Protein AF-A0A7S3CNM8-F1 (afdb_monomer_lite)

pLDDT: mean 86.59, std 14.4, range [39.34, 98.0]

Organism: NCBI:txid1082188

Sequence (299 aa):
MERPVCRSIAVSQKILVHEENLTKAIESYDFHVLDKTLQECHGIDIAVKQQKKAEVLHLKLQHELKIKTFLNEKHHHDNYKDIRKDVQRINDMVQTAQNLEIDLDSNLISEVNQFSSRLISERNLRKQRDLYLESIKSCDKEKVDKLQGLIDTANENNVEREYIDNAEKLSSQMSGNIKARETLQMLLDYPEREYPEPEDPNDKKAKDKKAPPKKKKKKEPPFPTPEWAEELDSVVQKVKEMEQLAADKVNLNLDEQFISQVSEQLQRFKKEIAFRRMQEEEARLEAELKALKKKVKKK

Foldseek 3Di:
DDDDDDPDPVLVVVQVVLQVQCVVQLVVLDLVSLVVSLVVCPPRPHDPVSNVSSVLSNVQSVLLVVLVVLLVVPPDDPDLVVLVVSLVVSVVSVVVCVVVVRDHDPVSVVSNVLSSQLSVLLSVLVVLLVVCVVVLLVDDPVSLVVNVVSLVSNVVSVHDVVSSVSSVLSSVLSVLNVVLVVLLVVLVPQDADDDPDPDDPPPPVPPPDDDDPPDPDPPDPPRPGDPQRPDLVSLVVSLVSNVVSLVCCVSSVPDPVSNVSNVVSSVRSVSVSVRVVVVVVVVVVVVVVVVVVVVVVVD

Structure (mmCIF, N/CA/C/O backbone):
data_AF-A0A7S3CNM8-F1
#
_entry.id   AF-A0A7S3CNM8-F1
#
loop_
_atom_site.group_PDB
_atom_site.id
_atom_site.type_symbol
_atom_site.label_atom_id
_atom_site.label_alt_id
_atom_site.label_comp_id
_atom_site.label_asym_id
_atom_site.label_entity_id
_atom_site.label_seq_id
_atom_site.pdbx_PDB_ins_code
_atom_site.Cartn_x
_atom_site.Cartn_y
_atom_site.Cartn_z
_atom_site.occupancy
_atom_site.B_iso_or_equiv
_atom_site.auth_seq_id
_atom_site.auth_comp_id
_atom_site.auth_asym_id
_atom_site.auth_atom_id
_atom_site.pdbx_PDB_model_num
ATOM 1 N N . MET A 1 1 ? -40.913 -9.630 40.408 1.00 46.88 1 MET A N 1
ATOM 2 C CA . MET A 1 1 ? -41.176 -9.462 41.845 1.00 46.88 1 MET A CA 1
ATOM 3 C C . MET A 1 1 ? -41.486 -8.001 42.071 1.00 46.88 1 MET A C 1
ATOM 5 O O . MET A 1 1 ? -40.681 -7.167 41.671 1.00 46.88 1 MET A O 1
ATOM 9 N N . GLU A 1 2 ? -42.677 -7.706 42.579 1.00 52.19 2 GLU A N 1
ATOM 10 C CA . GLU A 1 2 ? -43.040 -6.365 43.042 1.00 52.19 2 GLU A CA 1
ATOM 11 C C . GLU A 1 2 ? -42.295 -6.057 44.343 1.00 52.19 2 GLU A C 1
ATOM 13 O O . GLU A 1 2 ? -41.959 -6.966 45.107 1.00 52.19 2 GLU A O 1
ATOM 18 N N . ARG A 1 3 ? -41.982 -4.781 44.562 1.00 63.41 3 ARG A N 1
ATOM 19 C CA . ARG A 1 3 ? -41.212 -4.344 45.725 1.00 63.41 3 ARG A CA 1
ATOM 20 C C . ARG A 1 3 ? -42.040 -4.348 47.005 1.00 63.41 3 ARG A C 1
ATOM 22 O O . ARG A 1 3 ? -43.198 -3.935 46.965 1.00 63.41 3 ARG A O 1
ATOM 29 N N . PRO A 1 4 ? -41.437 -4.698 48.154 1.00 64.94 4 PRO A N 1
ATOM 30 C CA . PRO A 1 4 ? -42.030 -4.414 49.452 1.00 64.94 4 PRO A CA 1
ATOM 31 C C . PRO A 1 4 ? -42.287 -2.908 49.593 1.00 64.94 4 PRO A C 1
ATOM 33 O O . PRO A 1 4 ? -41.413 -2.092 49.304 1.00 64.94 4 PRO A O 1
ATOM 36 N N . VAL A 1 5 ? -43.483 -2.527 50.043 1.00 67.62 5 VAL A N 1
ATOM 37 C CA . VAL A 1 5 ? -43.854 -1.116 50.224 1.00 67.62 5 VAL A CA 1
ATOM 38 C C . VAL A 1 5 ? -42.962 -0.485 51.301 1.00 67.62 5 VAL A C 1
ATOM 40 O O . VAL A 1 5 ? -42.983 -0.902 52.463 1.00 67.62 5 VAL A O 1
ATOM 43 N N . CYS A 1 6 ? -42.168 0.522 50.921 1.00 71.19 6 CYS A N 1
ATOM 44 C CA . CYS A 1 6 ? -41.301 1.243 51.849 1.00 71.19 6 CYS A CA 1
ATOM 45 C C . CYS A 1 6 ? -42.154 2.076 52.818 1.00 71.19 6 CYS A C 1
ATOM 47 O O . CYS A 1 6 ? -42.956 2.906 52.398 1.00 71.19 6 CYS A O 1
ATOM 49 N N . ARG A 1 7 ? -41.986 1.871 54.130 1.00 69.06 7 ARG A N 1
ATOM 50 C CA . ARG A 1 7 ? -42.791 2.563 55.158 1.00 69.06 7 ARG A CA 1
ATOM 51 C C . ARG A 1 7 ? -42.377 4.023 55.392 1.00 69.06 7 ARG A C 1
ATOM 53 O O . ARG A 1 7 ? -43.106 4.753 56.053 1.00 69.06 7 ARG A O 1
ATOM 60 N N . SER A 1 8 ? -41.221 4.449 54.877 1.00 85.69 8 SER A N 1
ATOM 61 C CA . SER A 1 8 ? -40.707 5.816 55.026 1.00 85.69 8 SER A CA 1
ATOM 62 C C . SER A 1 8 ? -40.842 6.597 53.721 1.00 85.69 8 SER A C 1
ATOM 64 O O . SER A 1 8 ? -40.243 6.234 52.709 1.00 85.69 8 SER A O 1
ATOM 66 N N . ILE A 1 9 ? -41.580 7.710 53.766 1.00 86.56 9 ILE A N 1
ATOM 67 C CA . ILE A 1 9 ? -41.776 8.615 52.622 1.00 86.56 9 ILE A CA 1
ATOM 68 C C . ILE A 1 9 ? -40.432 9.177 52.138 1.00 86.56 9 ILE A C 1
ATOM 70 O O . ILE A 1 9 ? -40.178 9.201 50.938 1.00 86.56 9 ILE A O 1
ATOM 74 N N . ALA A 1 10 ? -39.544 9.562 53.061 1.00 87.81 10 ALA A N 1
ATOM 75 C CA . ALA A 1 10 ? -38.233 10.117 52.722 1.00 87.81 10 ALA A CA 1
ATOM 76 C C . ALA A 1 10 ? -37.340 9.101 51.989 1.00 87.81 10 ALA A C 1
ATOM 78 O O . ALA A 1 10 ? -36.666 9.444 51.019 1.00 87.81 10 ALA A O 1
ATOM 79 N N . VAL A 1 11 ? -37.365 7.832 52.415 1.00 87.31 11 VAL A N 1
ATOM 80 C CA . VAL A 1 11 ? -36.616 6.754 51.746 1.00 87.31 11 VAL A CA 1
ATOM 81 C C . VAL A 1 11 ? -37.221 6.457 50.376 1.00 87.31 11 VAL A C 1
ATOM 83 O O . VAL A 1 11 ? -36.487 6.338 49.400 1.00 87.31 11 VAL A O 1
ATOM 86 N N . SER A 1 12 ? -38.553 6.416 50.281 1.00 87.38 12 SER A N 1
ATOM 87 C CA . SER A 1 12 ? -39.249 6.211 49.009 1.00 87.38 12 SER A CA 1
ATOM 88 C C . SER A 1 12 ? -38.952 7.319 47.994 1.00 87.38 12 SER A C 1
ATOM 90 O O . SER A 1 12 ? -38.711 7.020 46.830 1.00 87.38 12 SER A O 1
ATOM 92 N N . GLN A 1 13 ? -38.938 8.588 48.416 1.00 90.25 13 GLN A N 1
ATOM 93 C CA . GLN A 1 13 ? -38.588 9.715 47.545 1.00 90.25 13 GLN A CA 1
ATOM 94 C C . GLN A 1 13 ? -37.137 9.633 47.072 1.00 90.25 13 GLN A C 1
ATOM 96 O O . GLN A 1 13 ? -36.868 9.849 45.893 1.00 90.25 13 GLN A O 1
ATOM 101 N N . LYS A 1 14 ? -36.208 9.269 47.965 1.00 91.25 14 LYS A N 1
ATOM 102 C CA . LYS A 1 14 ? -34.802 9.078 47.599 1.00 91.25 14 LYS A CA 1
ATOM 103 C C . LYS A 1 14 ? -34.654 7.999 46.523 1.00 91.25 14 LYS A C 1
ATOM 105 O O . LYS A 1 14 ? -33.992 8.244 45.522 1.00 91.25 14 LYS A O 1
ATOM 110 N N . ILE A 1 15 ? -35.304 6.847 46.693 1.00 90.94 15 ILE A N 1
ATOM 111 C CA . ILE A 1 15 ? -35.283 5.763 45.697 1.00 90.94 15 ILE A CA 1
ATOM 112 C C . ILE A 1 15 ? -35.773 6.269 44.333 1.00 90.94 15 ILE A C 1
ATOM 114 O O . ILE A 1 15 ? -35.070 6.093 43.344 1.00 90.94 15 ILE A O 1
ATOM 118 N N . LEU A 1 16 ? -36.915 6.966 44.290 1.00 91.44 16 LEU A N 1
ATOM 119 C CA . LEU A 1 16 ? -37.485 7.484 43.040 1.00 91.44 16 LEU A CA 1
ATOM 120 C C . LEU A 1 16 ? -36.547 8.454 42.309 1.00 91.44 16 LEU A C 1
ATOM 122 O O . LEU A 1 16 ? -36.408 8.358 41.094 1.00 91.44 16 LEU A O 1
ATOM 126 N N . VAL A 1 17 ? -35.873 9.354 43.031 1.00 94.31 17 VAL A N 1
ATOM 127 C CA . VAL A 1 17 ? -34.917 10.299 42.425 1.00 94.31 17 VAL A CA 1
ATOM 128 C C . VAL A 1 17 ? -33.736 9.560 41.794 1.00 94.31 17 VAL A C 1
ATOM 130 O O . VAL A 1 17 ? -33.336 9.874 40.674 1.00 94.31 17 VAL A O 1
ATOM 133 N N . HIS A 1 18 ? -33.184 8.558 42.482 1.00 93.56 18 HIS A N 1
ATOM 134 C CA . HIS A 1 18 ? -32.085 7.762 41.934 1.00 93.56 18 HIS A CA 1
ATOM 135 C C . HIS A 1 18 ? -32.529 6.905 40.741 1.00 93.56 18 HIS A C 1
ATOM 137 O O . HIS A 1 18 ? -31.782 6.783 39.774 1.00 93.56 18 HIS A O 1
ATOM 143 N N . GLU A 1 19 ? -33.754 6.379 40.752 1.00 93.38 19 GLU A N 1
ATOM 144 C CA . GLU A 1 19 ? -34.329 5.666 39.607 1.00 93.38 19 GLU A CA 1
ATOM 145 C C . GLU A 1 19 ? -34.565 6.582 38.402 1.00 93.38 19 GLU A C 1
ATOM 147 O O . GLU A 1 19 ? -34.284 6.199 37.265 1.00 93.38 19 GLU A O 1
ATOM 152 N N . GLU A 1 20 ? -35.032 7.809 38.618 1.00 94.81 20 GLU A N 1
ATOM 153 C CA . GLU A 1 20 ? -35.196 8.787 37.543 1.00 94.81 20 GLU A CA 1
ATOM 154 C C . GLU A 1 20 ? -33.837 9.172 36.941 1.00 94.81 20 GLU A C 1
ATOM 156 O O . GLU A 1 20 ? -33.665 9.150 35.720 1.00 94.81 20 GLU A O 1
ATOM 161 N N . ASN A 1 21 ? -32.843 9.448 37.789 1.00 94.94 21 ASN A N 1
ATOM 162 C CA . ASN A 1 21 ? -31.486 9.772 37.352 1.00 94.94 21 ASN A CA 1
ATOM 163 C C . ASN A 1 21 ? -30.842 8.611 36.588 1.00 94.94 21 ASN A C 1
ATOM 165 O O . ASN A 1 21 ? -30.249 8.830 35.533 1.00 94.94 21 ASN A O 1
ATOM 169 N N . LEU A 1 22 ? -31.002 7.376 37.069 1.00 94.75 22 LEU A N 1
ATOM 170 C CA . LEU A 1 22 ? -30.489 6.190 36.388 1.00 94.75 22 LEU A CA 1
ATOM 171 C C . LEU A 1 22 ? -31.171 5.979 35.033 1.00 94.75 22 LEU A C 1
ATOM 173 O O . LEU A 1 22 ? -30.513 5.588 34.075 1.00 94.75 22 LEU A O 1
ATOM 177 N N . THR A 1 23 ? -32.469 6.272 34.918 1.00 94.88 23 THR A N 1
ATOM 178 C CA . THR A 1 23 ? -33.175 6.224 33.626 1.00 94.88 23 THR A CA 1
ATOM 179 C C . THR A 1 23 ? -32.589 7.236 32.646 1.00 94.88 23 THR A C 1
ATOM 181 O O . THR A 1 23 ? -32.233 6.859 31.533 1.00 94.88 23 THR A O 1
ATOM 184 N N . LYS A 1 24 ? -32.395 8.487 33.084 1.00 95.56 24 LYS A N 1
ATOM 185 C CA . LYS A 1 24 ? -31.778 9.541 32.262 1.00 95.56 24 LYS A CA 1
ATOM 186 C C . LYS A 1 24 ? -30.356 9.176 31.829 1.00 95.56 24 LYS A C 1
ATOM 188 O O . LYS A 1 24 ? -29.990 9.418 30.685 1.00 95.56 24 LYS A O 1
ATOM 193 N N . ALA A 1 25 ? -29.570 8.562 32.713 1.00 95.69 25 ALA A N 1
ATOM 194 C CA . ALA A 1 25 ? -28.211 8.118 32.405 1.00 95.69 25 ALA A CA 1
ATOM 195 C C . ALA A 1 25 ? -28.175 6.935 31.417 1.00 95.69 25 ALA A C 1
ATOM 197 O O . ALA A 1 25 ? -27.297 6.864 30.563 1.00 95.69 25 ALA A O 1
ATOM 198 N N . ILE A 1 26 ? -29.143 6.015 31.491 1.00 94.75 26 ILE A N 1
ATOM 199 C CA . ILE A 1 26 ? -29.309 4.951 30.486 1.00 94.75 26 ILE A CA 1
ATOM 200 C C . ILE A 1 26 ? -29.660 5.556 29.120 1.00 94.75 26 ILE A C 1
ATOM 202 O O . ILE A 1 26 ? -29.166 5.095 28.095 1.00 94.75 26 ILE A O 1
ATOM 206 N N . GLU A 1 27 ? -30.520 6.576 29.096 1.00 94.94 27 GLU A N 1
ATOM 207 C CA . GLU A 1 27 ? -30.957 7.247 27.866 1.00 94.94 27 GLU A CA 1
ATOM 208 C C . GLU A 1 27 ? -29.875 8.128 27.237 1.00 94.94 27 GLU A C 1
ATOM 210 O O . GLU A 1 27 ? -29.894 8.325 26.024 1.00 94.94 27 GLU A O 1
ATOM 215 N N . SER A 1 28 ? -28.917 8.633 28.021 1.00 94.81 28 SER A N 1
ATOM 216 C CA . SER A 1 28 ? -27.840 9.474 27.496 1.00 94.81 28 SER A CA 1
ATOM 217 C C . SER A 1 28 ? -26.782 8.699 26.707 1.00 94.81 28 SER A C 1
ATOM 219 O O . SER A 1 28 ? -26.027 9.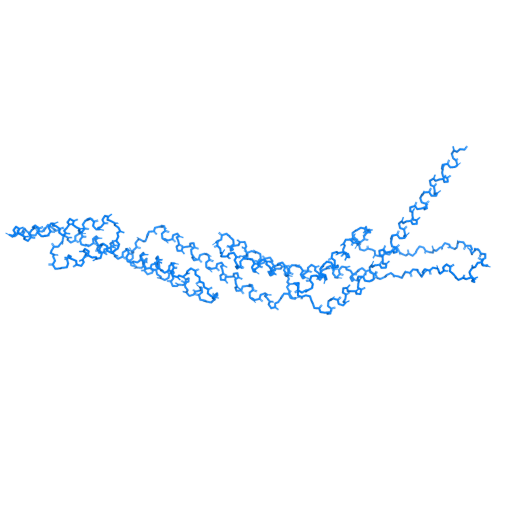328 25.971 1.00 94.81 28 SER A O 1
ATOM 221 N N . TYR A 1 29 ? -26.708 7.367 26.852 1.00 93.06 29 TYR A N 1
ATOM 222 C CA . TYR A 1 29 ? -25.691 6.511 26.213 1.00 93.06 29 TYR A CA 1
ATOM 223 C C . TYR A 1 29 ? -24.239 6.984 26.439 1.00 93.06 29 TYR A C 1
ATOM 225 O O . TYR A 1 29 ? -23.345 6.708 25.641 1.00 93.06 29 TYR A O 1
ATOM 233 N N . ASP A 1 30 ? -23.987 7.674 27.552 1.00 93.75 30 ASP A N 1
ATOM 234 C CA . ASP A 1 30 ? -22.664 8.178 27.923 1.00 93.75 30 ASP A CA 1
ATOM 235 C C . ASP A 1 30 ? -22.086 7.324 29.055 1.00 93.75 30 ASP A C 1
ATOM 237 O O . ASP A 1 30 ? -22.692 7.189 30.123 1.00 93.75 30 ASP A O 1
ATOM 241 N N . PHE A 1 31 ? -20.904 6.751 28.817 1.00 94.81 31 PHE A N 1
ATOM 242 C CA . PHE A 1 31 ? -20.233 5.877 29.775 1.00 94.81 31 PHE A CA 1
ATOM 243 C C . PHE A 1 31 ? -19.961 6.572 31.115 1.00 94.81 31 PHE A C 1
ATOM 245 O O . PHE A 1 31 ? -20.239 6.001 32.165 1.00 94.81 31 PHE A O 1
ATOM 252 N N . HIS A 1 32 ? -19.431 7.796 31.096 1.00 95.25 32 HIS A N 1
ATOM 253 C CA . HIS A 1 32 ? -19.022 8.502 32.309 1.00 95.25 32 HIS A CA 1
ATOM 254 C C . HIS A 1 32 ? -20.224 8.960 33.131 1.00 95.25 32 HIS A C 1
ATOM 256 O O . HIS A 1 32 ? -20.185 8.911 34.362 1.00 95.25 32 HIS A O 1
ATOM 262 N N . VAL A 1 33 ? -21.304 9.372 32.462 1.00 95.50 33 VAL A N 1
ATOM 263 C CA . VAL A 1 33 ? -22.566 9.708 33.132 1.00 95.50 33 VAL A CA 1
ATOM 264 C C . VAL A 1 33 ? -23.150 8.464 33.802 1.00 95.50 33 VAL A C 1
ATOM 266 O O . VAL A 1 33 ? -23.467 8.508 34.990 1.00 95.50 33 VAL A O 1
ATOM 269 N N . LEU A 1 34 ? -23.228 7.341 33.081 1.00 95.56 34 LEU A N 1
ATOM 270 C CA . LEU A 1 34 ? -23.782 6.093 33.605 1.00 95.56 34 LEU A CA 1
ATOM 271 C C . LEU A 1 34 ? -22.940 5.499 34.742 1.00 95.56 34 LEU A C 1
ATOM 273 O O . LEU A 1 34 ? -23.504 5.065 35.745 1.00 95.56 34 LEU A O 1
ATOM 277 N N . ASP A 1 35 ? -21.610 5.515 34.620 1.00 96.00 35 ASP A N 1
ATOM 278 C CA . ASP A 1 35 ? -20.680 5.051 35.657 1.00 96.00 35 ASP A CA 1
ATOM 279 C C . ASP A 1 35 ? -20.851 5.842 36.958 1.00 96.00 35 ASP A C 1
ATOM 281 O O . ASP A 1 35 ? -21.045 5.263 38.030 1.00 96.00 35 ASP A O 1
ATOM 285 N N . LYS A 1 36 ? -20.886 7.175 36.855 1.00 96.31 36 LYS A N 1
ATOM 286 C CA . LYS A 1 36 ? -21.111 8.053 38.004 1.00 96.31 36 LYS A CA 1
ATOM 287 C C . LYS A 1 36 ? -22.467 7.784 38.656 1.00 96.31 36 LYS A C 1
ATOM 289 O O . LYS A 1 36 ? -22.545 7.640 39.874 1.00 96.31 36 LYS A O 1
ATOM 294 N N . THR A 1 37 ? -23.537 7.689 37.864 1.00 95.00 37 THR A N 1
ATOM 295 C CA . THR A 1 37 ? -24.877 7.435 38.404 1.00 95.00 37 THR A CA 1
ATOM 296 C C . THR A 1 37 ? -24.973 6.056 39.059 1.00 95.00 37 THR A C 1
ATOM 298 O O . THR A 1 37 ? -25.565 5.945 40.129 1.00 95.00 37 THR A O 1
ATOM 301 N N . LEU A 1 38 ? -24.348 5.015 38.500 1.00 93.81 38 LEU A N 1
ATOM 302 C CA . LEU A 1 38 ? -24.288 3.688 39.126 1.00 93.81 38 LEU A CA 1
ATOM 303 C C . LEU A 1 38 ? -23.552 3.708 40.474 1.00 93.81 38 LEU A C 1
ATOM 305 O O . LEU A 1 38 ? -24.018 3.084 41.428 1.00 93.81 38 LEU A O 1
ATOM 309 N N . GLN A 1 39 ? -22.455 4.461 40.586 1.00 94.69 39 GLN A N 1
ATOM 310 C CA . GLN A 1 39 ? -21.747 4.648 41.857 1.00 94.69 39 GLN A CA 1
ATOM 311 C C . GLN A 1 39 ? -22.616 5.370 42.898 1.00 94.69 39 GLN A C 1
ATOM 313 O O . GLN A 1 39 ? -22.668 4.953 44.054 1.00 94.69 39 GLN A O 1
ATOM 318 N N . GLU A 1 40 ? -23.353 6.410 42.495 1.00 93.81 40 GLU A N 1
ATOM 319 C CA . GLU A 1 40 ? -24.291 7.138 43.367 1.00 93.81 40 GLU A CA 1
ATOM 320 C C . GLU A 1 40 ? -25.478 6.276 43.830 1.00 93.81 40 GLU A C 1
ATOM 322 O O . GLU A 1 40 ? -26.082 6.547 44.869 1.00 93.81 40 GLU A O 1
ATOM 327 N N . CYS A 1 41 ? -25.811 5.232 43.072 1.00 91.94 41 CYS A N 1
ATOM 328 C CA . CYS A 1 41 ? -26.864 4.273 43.391 1.00 91.94 41 CYS A CA 1
ATOM 329 C C . CYS A 1 41 ? -26.415 3.171 44.368 1.00 91.94 41 CYS A C 1
ATOM 331 O O . CYS A 1 41 ? -27.237 2.360 44.805 1.00 91.94 41 CYS A O 1
ATOM 333 N N . HIS A 1 42 ? -25.131 3.120 44.733 1.00 91.44 42 HIS A N 1
ATOM 334 C CA . HIS A 1 42 ? -24.607 2.087 45.619 1.00 91.44 42 HIS A CA 1
ATOM 335 C C . HIS A 1 42 ? -25.248 2.158 47.016 1.00 91.44 42 HIS A C 1
ATOM 337 O O . HIS A 1 42 ? -25.265 3.200 47.670 1.00 91.44 42 HIS A 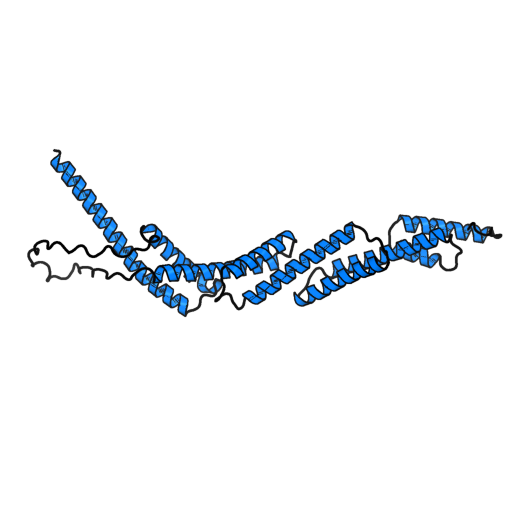O 1
ATOM 343 N N . GLY A 1 43 ? -25.790 1.030 47.487 1.00 88.31 43 GLY A N 1
ATOM 344 C CA . GLY A 1 43 ? -26.486 0.946 48.777 1.00 88.31 43 GLY A CA 1
ATOM 345 C C . GLY A 1 43 ? -27.922 1.487 48.774 1.00 88.31 43 GLY A C 1
ATOM 346 O O . GLY A 1 43 ? -28.539 1.577 49.836 1.00 88.31 43 GLY A O 1
ATOM 347 N N . ILE A 1 44 ? -28.470 1.832 47.606 1.00 89.50 44 ILE A N 1
ATOM 348 C CA . ILE A 1 44 ? -29.873 2.213 47.432 1.00 89.50 44 ILE A CA 1
ATOM 349 C C . ILE A 1 44 ? -30.617 1.020 46.842 1.00 89.50 44 ILE A C 1
ATOM 351 O O . ILE A 1 44 ? -30.161 0.408 45.880 1.00 89.50 44 ILE A O 1
ATOM 355 N N . ASP A 1 45 ? -31.770 0.681 47.415 1.00 89.31 45 ASP A N 1
ATOM 356 C CA . ASP A 1 45 ? -32.656 -0.309 46.812 1.00 89.31 45 ASP A CA 1
ATOM 357 C C . ASP A 1 45 ? -33.193 0.299 45.507 1.00 89.31 45 ASP A C 1
ATOM 359 O O . ASP A 1 45 ? -34.085 1.148 45.550 1.00 89.31 45 ASP A O 1
ATOM 363 N N . ILE A 1 46 ? -32.649 -0.111 44.351 1.00 90.50 46 ILE A N 1
ATOM 364 C CA . ILE A 1 46 ? -33.106 0.228 42.983 1.00 90.50 46 ILE A CA 1
ATOM 365 C C . ILE A 1 46 ? -33.755 -0.989 42.321 1.00 90.50 46 ILE A C 1
ATOM 367 O O . ILE A 1 46 ? -33.420 -2.134 42.625 1.00 90.50 46 ILE A O 1
ATOM 371 N N . ALA A 1 47 ? -34.768 -0.757 41.478 1.00 89.75 47 ALA A N 1
ATOM 372 C CA . ALA A 1 47 ? -35.520 -1.838 40.872 1.00 89.75 47 ALA A CA 1
ATOM 373 C C . ALA A 1 47 ? -34.559 -2.777 40.130 1.00 89.75 47 ALA A C 1
ATOM 375 O O . ALA A 1 47 ? -33.882 -2.369 39.189 1.00 89.75 47 ALA A O 1
ATOM 376 N N . VAL A 1 48 ? -34.540 -4.059 40.513 1.00 89.69 48 VAL A N 1
ATOM 377 C CA . VAL A 1 48 ? -33.566 -5.054 40.015 1.00 89.69 48 VAL A CA 1
ATOM 378 C C . VAL A 1 48 ? -33.494 -5.092 38.485 1.00 89.69 48 VAL A C 1
ATOM 380 O O . VAL A 1 48 ? -32.421 -5.232 37.906 1.00 89.69 48 VAL A O 1
ATOM 383 N N . LYS A 1 49 ? -34.635 -4.932 37.802 1.00 91.62 49 LYS A N 1
ATOM 384 C CA . LYS A 1 49 ? -34.685 -4.874 36.331 1.00 91.62 49 LYS A CA 1
ATOM 385 C C . LYS A 1 49 ? -33.935 -3.665 35.769 1.00 91.62 49 LYS A C 1
ATOM 387 O O . LYS A 1 49 ? -33.257 -3.792 34.755 1.00 91.62 49 LYS A O 1
ATOM 392 N N . GLN A 1 50 ? -34.084 -2.509 36.405 1.00 91.06 50 GLN A N 1
ATOM 393 C CA . GLN A 1 50 ? -33.453 -1.267 35.986 1.00 91.06 50 GLN A CA 1
ATOM 394 C C . GLN A 1 50 ? -31.957 -1.284 36.289 1.00 91.06 50 GLN A C 1
ATOM 396 O O . GLN A 1 50 ? -31.166 -0.938 35.417 1.00 91.06 50 GLN A O 1
ATOM 401 N N . GLN A 1 51 ? -31.576 -1.774 37.471 1.00 91.19 51 GLN A N 1
ATOM 402 C CA . GLN A 1 51 ? -30.179 -1.984 37.830 1.00 91.19 51 GLN A CA 1
ATOM 403 C C . GLN A 1 51 ? -29.494 -2.927 36.833 1.00 91.19 51 GLN A C 1
ATOM 405 O O . GLN A 1 51 ? -28.489 -2.557 36.237 1.00 91.19 51 GLN A O 1
ATOM 410 N N . LYS A 1 52 ? -30.093 -4.092 36.547 1.00 92.19 52 LYS A N 1
ATOM 411 C CA . LYS A 1 52 ? -29.548 -5.035 35.560 1.00 92.19 52 LYS A CA 1
ATOM 412 C C . LYS A 1 52 ? -29.421 -4.410 34.166 1.00 92.19 52 LYS A C 1
ATOM 414 O O . LYS A 1 52 ? -28.435 -4.647 33.478 1.00 92.19 52 LYS A O 1
ATOM 419 N N . LYS A 1 53 ? -30.404 -3.607 33.736 1.00 93.12 53 LYS A N 1
ATOM 420 C CA . LYS A 1 53 ? -30.343 -2.885 32.452 1.00 93.12 53 LYS A CA 1
ATOM 421 C C . LYS A 1 53 ? -29.169 -1.898 32.421 1.00 93.12 53 LYS A C 1
ATOM 423 O O . LYS A 1 53 ? -28.465 -1.843 31.417 1.00 93.12 53 LYS A O 1
ATOM 428 N N . ALA A 1 54 ? -28.960 -1.148 33.503 1.00 94.12 54 ALA A N 1
ATOM 429 C CA . ALA A 1 54 ? -27.851 -0.210 33.630 1.00 94.12 54 ALA A CA 1
ATOM 430 C C . ALA A 1 54 ? -26.490 -0.917 33.639 1.00 94.12 54 ALA A C 1
ATOM 432 O O . ALA A 1 54 ? -25.596 -0.492 32.922 1.00 94.12 54 ALA A O 1
ATOM 433 N N . GLU A 1 55 ? -26.345 -2.011 34.390 1.00 93.56 55 GLU A N 1
ATOM 434 C CA . GLU A 1 55 ? -25.102 -2.792 34.472 1.00 93.56 55 GLU A CA 1
ATOM 435 C C . GLU A 1 55 ? -24.712 -3.394 33.114 1.00 93.56 55 GLU A C 1
ATOM 437 O O . GLU A 1 55 ? -23.557 -3.305 32.705 1.00 93.56 55 GLU A O 1
ATOM 442 N N . VAL A 1 56 ? -25.679 -3.948 32.370 1.00 93.94 56 VAL A N 1
ATOM 443 C CA . VAL A 1 56 ? -25.436 -4.479 31.017 1.00 93.94 56 VAL A CA 1
ATOM 444 C C . VAL A 1 56 ? -25.013 -3.368 30.052 1.00 93.94 56 VAL A C 1
ATOM 446 O O . VAL A 1 56 ? -24.059 -3.543 29.293 1.00 93.94 56 VAL A O 1
ATOM 449 N N . LEU A 1 57 ? -25.694 -2.216 30.082 1.00 94.50 57 LEU A N 1
ATOM 450 C CA . LEU A 1 57 ? -25.342 -1.082 29.225 1.00 94.50 57 LEU A CA 1
ATOM 451 C C . LEU A 1 57 ? -23.979 -0.484 29.597 1.00 94.50 57 LEU A C 1
ATOM 453 O O . LEU A 1 57 ? -23.200 -0.147 28.711 1.00 94.50 57 LEU A O 1
ATOM 457 N N . HIS A 1 58 ? -23.670 -0.382 30.888 1.00 95.31 58 HIS A N 1
ATOM 458 C CA . HIS A 1 58 ? -22.382 0.101 31.380 1.00 95.31 58 HIS A CA 1
ATOM 459 C C . HIS A 1 58 ? -21.237 -0.782 30.892 1.00 95.31 58 HIS A C 1
ATOM 461 O O . HIS A 1 58 ? -20.278 -0.262 30.324 1.00 95.31 58 HIS A O 1
ATOM 467 N N . LEU A 1 59 ? -21.387 -2.106 30.999 1.00 94.56 59 LEU A N 1
ATOM 468 C CA . LEU A 1 59 ? -20.402 -3.056 30.489 1.00 94.56 59 LEU A CA 1
ATOM 469 C C . LEU A 1 59 ? -20.215 -2.908 28.970 1.00 94.56 59 LEU A C 1
ATOM 471 O O . LEU A 1 59 ? -19.082 -2.842 28.492 1.00 94.56 59 LEU A O 1
ATOM 475 N N . LYS A 1 60 ? -21.311 -2.780 28.209 1.00 94.94 60 LYS A N 1
ATOM 476 C CA . LYS A 1 60 ? -21.256 -2.508 26.764 1.00 94.94 60 LYS A CA 1
ATOM 477 C C . LYS A 1 60 ? -20.448 -1.243 26.459 1.00 94.94 60 LYS A C 1
ATOM 479 O O . LYS A 1 60 ? -19.461 -1.311 25.728 1.00 94.94 60 LYS A O 1
ATOM 484 N N . LEU A 1 61 ? -20.823 -0.112 27.056 1.00 95.31 61 LEU A N 1
ATOM 485 C CA . LEU A 1 61 ? -20.174 1.179 26.817 1.00 95.31 61 LEU A CA 1
ATOM 486 C C . LEU A 1 61 ? -18.701 1.180 27.250 1.00 95.31 61 LEU A C 1
ATOM 488 O O . LEU A 1 61 ? -17.868 1.788 26.583 1.00 95.31 61 LEU A O 1
ATOM 492 N N . GLN A 1 62 ? -18.353 0.461 28.320 1.00 95.38 62 GLN A N 1
ATOM 493 C CA . GLN A 1 62 ? -16.969 0.302 28.763 1.00 95.38 62 GLN A CA 1
ATOM 494 C C . GLN A 1 62 ? -16.109 -0.395 27.701 1.00 95.38 62 GLN A C 1
ATOM 496 O O . GLN A 1 62 ? -14.999 0.053 27.398 1.00 95.38 62 GLN A O 1
ATOM 501 N N . HIS A 1 63 ? -16.608 -1.499 27.138 1.00 94.94 63 HIS A N 1
ATOM 502 C CA . HIS A 1 63 ? -15.911 -2.237 26.087 1.00 94.94 63 HIS A CA 1
ATOM 503 C C . HIS A 1 63 ? -15.786 -1.405 24.808 1.00 94.94 63 HIS A C 1
ATOM 505 O O . HIS A 1 63 ? -14.695 -1.331 24.240 1.00 94.94 63 HIS A O 1
ATOM 511 N N . GLU A 1 64 ? -16.859 -0.729 24.394 1.00 95.12 64 GLU A N 1
ATOM 512 C CA . GLU A 1 64 ? -16.840 0.160 23.231 1.00 95.12 64 GLU A CA 1
ATOM 513 C C . GLU A 1 64 ? -15.844 1.310 23.402 1.00 95.12 64 GLU A C 1
ATOM 515 O O . GLU A 1 64 ? -15.053 1.575 22.496 1.00 95.12 64 GLU A O 1
ATOM 520 N N . LEU A 1 65 ? -15.821 1.952 24.575 1.00 95.62 65 LEU A N 1
ATOM 521 C CA . LEU A 1 65 ? -14.871 3.017 24.883 1.00 95.62 65 LEU A CA 1
ATOM 522 C C . LEU A 1 65 ? -13.431 2.507 24.803 1.00 95.62 65 LEU A C 1
ATOM 524 O O . LEU A 1 65 ? -12.596 3.125 24.151 1.00 95.62 65 LEU A O 1
ATOM 528 N N . LYS A 1 66 ? -13.148 1.342 25.395 1.00 95.88 66 LYS A N 1
ATOM 529 C CA . LYS A 1 66 ? -11.813 0.732 25.358 1.00 95.88 66 LYS A CA 1
ATOM 530 C C . LYS A 1 66 ? -11.346 0.454 23.923 1.00 95.88 66 LYS A C 1
ATOM 532 O O . LYS A 1 66 ? -10.185 0.706 23.607 1.00 95.88 66 LYS A O 1
ATOM 537 N N . ILE A 1 67 ? -12.233 -0.056 23.064 1.00 96.00 67 ILE A N 1
ATOM 538 C CA . ILE A 1 67 ? -11.954 -0.293 21.637 1.00 96.00 67 ILE A CA 1
ATOM 539 C C . ILE A 1 67 ? -11.685 1.040 20.926 1.00 96.00 67 ILE A C 1
ATOM 541 O O . ILE A 1 67 ? -10.655 1.168 20.270 1.00 96.00 67 ILE A O 1
ATOM 545 N N . LYS A 1 68 ? -12.541 2.053 21.108 1.00 95.44 68 LYS A N 1
ATOM 546 C CA . LYS A 1 68 ? -12.369 3.383 20.493 1.00 95.44 68 LYS A CA 1
ATOM 547 C C . LYS A 1 68 ? -11.058 4.052 20.904 1.00 95.44 68 LYS A C 1
ATOM 549 O O . LYS A 1 68 ? -10.342 4.577 20.056 1.00 95.44 68 LYS A O 1
ATOM 554 N N . THR A 1 69 ? -10.706 3.992 22.188 1.00 95.44 69 THR A N 1
ATOM 555 C CA . THR A 1 69 ? -9.420 4.494 22.686 1.00 95.44 69 THR A CA 1
ATOM 556 C C . THR A 1 69 ? -8.254 3.789 21.998 1.00 95.44 69 THR A C 1
ATOM 558 O O . THR A 1 69 ? -7.341 4.457 21.521 1.00 95.44 69 THR A O 1
ATOM 561 N N . PHE A 1 70 ? -8.314 2.460 21.864 1.00 95.56 70 PHE A N 1
ATOM 562 C CA . PHE A 1 70 ? -7.267 1.700 21.183 1.00 95.56 70 PHE A CA 1
ATOM 563 C C . PHE A 1 70 ? -7.107 2.105 19.710 1.00 95.56 70 PHE A C 1
ATOM 565 O O . PHE A 1 70 ? -5.979 2.289 19.255 1.00 95.56 70 PHE A O 1
ATOM 572 N N . LEU A 1 71 ? -8.213 2.273 18.975 1.00 93.50 71 LEU A N 1
ATOM 573 C CA . LEU A 1 71 ? -8.183 2.707 17.572 1.00 93.50 71 LEU A CA 1
ATOM 574 C C . LEU A 1 71 ? -7.489 4.070 17.419 1.00 93.50 71 LEU A C 1
ATOM 576 O O . LEU A 1 71 ? -6.627 4.226 16.555 1.00 93.50 71 LEU A O 1
ATOM 580 N N . ASN A 1 72 ? -7.804 5.020 18.306 1.00 91.62 72 ASN A N 1
ATOM 581 C CA . ASN A 1 72 ? -7.233 6.367 18.281 1.00 91.62 72 ASN A CA 1
ATOM 582 C C . ASN A 1 72 ? -5.734 6.386 18.620 1.00 91.62 72 ASN A C 1
ATOM 584 O O . ASN A 1 72 ? -4.958 7.089 17.975 1.00 91.62 72 ASN A O 1
ATOM 588 N N . GLU A 1 73 ? -5.311 5.607 19.617 1.00 92.25 73 GLU A N 1
ATOM 589 C CA . GLU A 1 73 ? -3.909 5.542 20.047 1.00 92.25 73 GLU A CA 1
ATOM 590 C C . GLU A 1 73 ? -3.006 4.838 19.026 1.00 92.25 73 GLU A C 1
ATOM 592 O O . GLU A 1 73 ? -1.815 5.137 18.934 1.00 92.25 73 GLU A O 1
ATOM 597 N N . LYS A 1 74 ? -3.557 3.890 18.260 1.00 89.94 74 LYS A N 1
ATOM 598 C CA . LYS A 1 74 ? -2.805 3.002 17.363 1.00 89.94 74 LYS A CA 1
ATOM 599 C C . LYS A 1 74 ? -2.927 3.361 15.889 1.00 89.94 74 LYS A C 1
ATOM 601 O O . LYS A 1 74 ? -2.840 2.497 15.020 1.00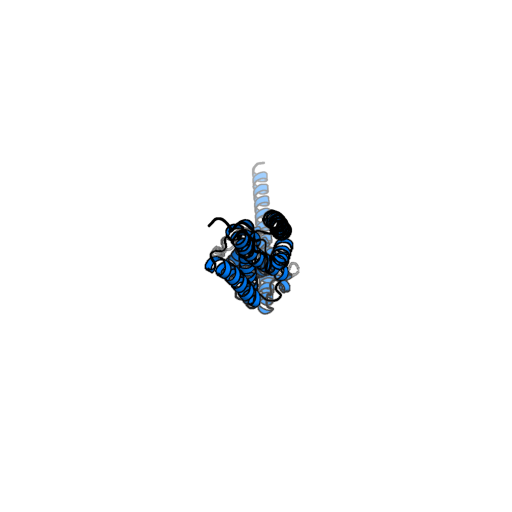 89.94 74 LYS A O 1
ATOM 606 N N . HIS A 1 75 ? -3.090 4.641 15.579 1.00 77.50 75 HIS A N 1
ATOM 607 C CA . HIS A 1 75 ? -3.167 5.077 14.187 1.00 77.50 75 HIS A CA 1
ATOM 608 C C . HIS A 1 75 ? -1.859 4.879 13.412 1.00 77.50 75 HIS A C 1
ATOM 610 O O . HIS A 1 75 ? -1.914 4.415 12.268 1.00 77.50 75 HIS A O 1
ATOM 616 N N . HIS A 1 76 ? -0.719 5.168 14.048 1.00 83.06 76 HIS A N 1
ATOM 617 C CA . HIS A 1 76 ? 0.611 5.140 13.440 1.00 83.06 76 HIS A CA 1
ATOM 618 C C . HIS A 1 76 ? 1.480 4.012 14.010 1.00 83.06 76 HIS A C 1
ATOM 620 O O . HIS A 1 76 ? 1.441 3.730 15.209 1.00 83.06 76 HIS A O 1
ATOM 626 N N . HIS A 1 77 ? 2.282 3.385 13.148 1.00 86.88 77 HIS A N 1
ATOM 627 C CA . HIS A 1 77 ? 3.208 2.321 13.528 1.00 86.88 77 HIS A CA 1
ATOM 628 C C . HIS A 1 77 ? 4.574 2.536 12.873 1.00 86.88 77 HIS A C 1
ATOM 630 O O . HIS A 1 77 ? 4.688 2.546 11.644 1.00 86.88 77 HIS A O 1
ATOM 636 N N . ASP A 1 78 ? 5.628 2.570 13.685 1.00 82.12 78 ASP A N 1
ATOM 637 C CA . ASP A 1 78 ? 7.004 2.689 13.185 1.00 82.12 78 ASP A CA 1
ATOM 638 C C . ASP A 1 78 ? 7.464 1.415 12.456 1.00 82.12 78 ASP A C 1
ATOM 640 O O . ASP A 1 78 ? 8.264 1.461 11.523 1.00 82.12 78 ASP A O 1
ATOM 644 N N . ASN A 1 79 ? 6.957 0.248 12.874 1.00 84.94 79 ASN A N 1
ATOM 645 C CA . ASN A 1 79 ? 7.405 -1.052 12.382 1.00 84.94 79 ASN A CA 1
ATOM 646 C C . ASN A 1 79 ? 6.235 -1.972 12.008 1.00 84.94 79 ASN A C 1
ATOM 648 O O . ASN A 1 79 ? 5.334 -2.229 12.810 1.00 84.94 79 ASN A O 1
ATOM 652 N N . TYR A 1 80 ? 6.316 -2.593 10.825 1.00 86.50 80 TYR A N 1
ATOM 653 C CA . TYR A 1 80 ? 5.330 -3.574 10.356 1.00 86.50 80 TYR A CA 1
ATOM 654 C C . TYR A 1 80 ? 5.190 -4.799 11.282 1.00 86.50 80 TYR A C 1
ATOM 656 O O . TYR A 1 80 ? 4.187 -5.518 11.235 1.00 86.50 80 TYR A O 1
ATOM 664 N N . LYS A 1 81 ? 6.201 -5.090 12.112 1.00 87.75 81 LYS A N 1
ATOM 665 C CA . LYS A 1 81 ? 6.164 -6.193 13.083 1.00 87.75 81 LYS A CA 1
ATOM 666 C C . LYS A 1 81 ? 5.176 -5.931 14.217 1.00 87.75 81 LYS A C 1
ATOM 668 O O . LYS A 1 81 ? 4.545 -6.885 14.678 1.00 87.75 81 LYS A O 1
ATOM 673 N N . ASP A 1 82 ? 5.019 -4.679 14.631 1.00 89.44 82 ASP A N 1
ATOM 674 C CA . ASP A 1 82 ? 4.124 -4.315 15.730 1.00 89.44 82 ASP A CA 1
ATOM 675 C C . ASP A 1 82 ? 2.670 -4.214 15.269 1.00 89.44 82 ASP A C 1
ATOM 677 O O . ASP A 1 82 ? 1.782 -4.629 16.011 1.00 89.44 82 ASP A O 1
ATOM 681 N N . ILE A 1 83 ? 2.443 -3.878 13.992 1.00 92.25 83 ILE A N 1
ATOM 682 C CA . ILE A 1 83 ? 1.115 -3.927 13.361 1.00 92.25 83 ILE A CA 1
ATOM 683 C C . ILE A 1 83 ? 0.429 -5.280 13.594 1.00 92.25 83 ILE A C 1
ATOM 685 O O . ILE A 1 83 ? -0.753 -5.346 13.919 1.00 92.25 83 ILE A O 1
ATOM 689 N N . ARG A 1 84 ? 1.167 -6.394 13.477 1.00 89.88 84 ARG A N 1
ATOM 690 C CA . ARG A 1 84 ? 0.591 -7.732 13.697 1.00 89.88 84 ARG A CA 1
ATOM 691 C C . ARG A 1 84 ? 0.063 -7.905 15.124 1.00 89.88 84 ARG A C 1
ATOM 693 O O . ARG A 1 84 ? -0.960 -8.557 15.306 1.00 89.88 84 ARG A O 1
ATOM 700 N N . LYS A 1 85 ? 0.776 -7.377 16.121 1.00 91.94 85 LYS A N 1
ATOM 701 C CA . LYS A 1 85 ? 0.376 -7.483 17.530 1.00 91.94 85 LYS A CA 1
ATOM 702 C C . LYS A 1 85 ? -0.843 -6.614 17.808 1.00 91.94 85 LYS A C 1
ATOM 704 O O . LYS A 1 85 ? -1.744 -7.064 18.504 1.00 91.94 85 LYS A O 1
ATOM 709 N N . ASP A 1 86 ? -0.880 -5.412 17.245 1.00 93.50 86 ASP A N 1
ATOM 710 C CA . ASP A 1 86 ? -1.984 -4.480 17.463 1.00 93.50 86 ASP A CA 1
ATOM 711 C C . ASP A 1 86 ? -3.269 -4.944 16.752 1.00 93.50 86 ASP A C 1
ATOM 713 O O . ASP A 1 86 ? -4.337 -4.921 17.362 1.00 93.50 86 ASP A O 1
ATOM 717 N N . VAL A 1 87 ? -3.165 -5.517 15.544 1.00 94.00 87 VAL A N 1
ATOM 718 C CA . VAL A 1 87 ? -4.290 -6.203 14.874 1.00 94.00 87 VAL A CA 1
ATOM 719 C C . VAL A 1 87 ? -4.779 -7.409 15.686 1.00 94.00 87 VAL A C 1
ATOM 721 O O . VAL A 1 87 ? -5.981 -7.615 15.829 1.00 94.00 87 VAL A O 1
ATOM 724 N N . GLN A 1 88 ? -3.871 -8.211 16.253 1.00 94.19 88 GLN A N 1
ATOM 725 C CA . GLN A 1 88 ? -4.278 -9.319 17.122 1.00 94.19 88 GLN A CA 1
ATOM 726 C C . GLN A 1 88 ? -5.020 -8.799 18.358 1.00 94.19 88 GLN A C 1
ATOM 728 O O . GLN A 1 88 ? -6.093 -9.292 18.683 1.00 94.19 88 GLN A O 1
ATOM 733 N N . ARG A 1 89 ? -4.480 -7.767 19.012 1.00 95.12 89 ARG A N 1
ATOM 734 C CA . ARG A 1 89 ? -5.050 -7.200 20.234 1.00 95.12 89 ARG A CA 1
ATOM 735 C C . ARG A 1 89 ? -6.451 -6.631 20.012 1.00 95.12 89 ARG A C 1
ATOM 737 O O . ARG A 1 89 ? -7.313 -6.865 20.854 1.00 95.12 89 ARG A O 1
ATOM 744 N N . ILE A 1 90 ? -6.699 -5.910 18.916 1.00 95.62 90 ILE A N 1
ATOM 745 C CA . ILE A 1 90 ? -8.041 -5.365 18.655 1.00 95.62 90 ILE A CA 1
ATOM 746 C C . ILE A 1 90 ? -9.057 -6.476 18.367 1.00 95.62 90 ILE A C 1
ATOM 748 O O . ILE A 1 90 ? -10.175 -6.429 18.880 1.00 95.62 90 ILE A O 1
ATOM 752 N N . ASN A 1 91 ? -8.647 -7.527 17.652 1.00 94.94 91 ASN A N 1
ATOM 753 C CA . ASN A 1 91 ? -9.486 -8.703 17.430 1.00 94.94 91 ASN A CA 1
ATOM 754 C C . ASN A 1 91 ? -9.773 -9.448 18.740 1.00 94.94 91 ASN A C 1
ATOM 756 O O . ASN A 1 91 ? -10.915 -9.828 18.982 1.00 94.94 91 ASN A O 1
ATOM 760 N N . ASP A 1 92 ? -8.780 -9.588 19.623 1.00 96.50 92 ASP A N 1
ATOM 761 C CA . ASP A 1 92 ? -8.966 -10.190 20.947 1.00 96.50 92 ASP A CA 1
ATOM 762 C C . ASP A 1 92 ? -9.947 -9.368 21.803 1.00 96.50 92 ASP A C 1
ATOM 764 O O . ASP A 1 92 ? -10.741 -9.933 22.557 1.00 96.50 92 ASP A O 1
ATOM 768 N N . MET A 1 93 ? -9.939 -8.033 21.683 1.00 95.50 93 MET A N 1
ATOM 769 C CA . MET A 1 93 ? -10.882 -7.150 22.382 1.00 95.50 93 MET A CA 1
ATOM 770 C C . MET A 1 93 ? -12.322 -7.335 21.890 1.00 95.50 93 MET A C 1
ATOM 772 O O . MET A 1 93 ? -13.229 -7.433 22.720 1.00 95.50 93 MET A O 1
ATOM 776 N N . VAL A 1 94 ? -12.527 -7.438 20.573 1.00 95.56 94 VAL A N 1
ATOM 777 C CA . VAL A 1 94 ? -13.841 -7.745 19.981 1.00 95.56 94 VAL A CA 1
ATOM 778 C C . VAL A 1 94 ? -14.298 -9.150 20.376 1.00 95.56 94 VAL A C 1
ATOM 780 O O . VAL A 1 94 ? -15.427 -9.322 20.829 1.00 95.56 94 VAL A O 1
ATOM 783 N N . GLN A 1 95 ? -13.412 -10.145 20.298 1.00 94.88 95 GLN A N 1
ATOM 784 C CA . GLN A 1 95 ? -13.726 -11.521 20.681 1.00 94.88 95 GLN A CA 1
ATOM 785 C C . GLN A 1 95 ? -14.072 -11.634 22.170 1.00 94.88 95 GLN A C 1
ATOM 787 O O . GLN A 1 95 ? -14.987 -12.362 22.542 1.00 94.88 95 GLN A O 1
ATOM 792 N N . THR A 1 96 ? -13.377 -10.891 23.035 1.00 95.12 96 THR A N 1
ATOM 793 C CA . THR A 1 96 ? -13.688 -10.842 24.471 1.00 95.12 96 THR A CA 1
ATOM 794 C C . THR A 1 96 ? -15.095 -10.297 24.706 1.00 95.12 96 THR A C 1
ATOM 796 O O . THR A 1 96 ? -15.826 -10.859 25.514 1.00 95.12 96 THR A O 1
ATOM 799 N N . ALA A 1 97 ? -15.498 -9.244 23.987 1.00 94.00 97 ALA A N 1
ATOM 800 C CA . ALA A 1 97 ? -16.856 -8.713 24.081 1.00 94.00 97 ALA A CA 1
ATOM 801 C C . ALA A 1 97 ? -17.904 -9.734 23.597 1.00 94.00 97 ALA A C 1
ATOM 803 O O . ALA A 1 97 ? -18.901 -9.954 24.279 1.00 94.00 97 ALA A O 1
ATOM 804 N N . GLN A 1 98 ? -17.641 -10.426 22.484 1.00 93.12 98 GLN A N 1
ATOM 805 C CA . GLN A 1 98 ? -18.525 -11.476 21.962 1.00 93.12 98 GLN A CA 1
ATOM 806 C C . GLN A 1 98 ? -18.668 -12.663 22.924 1.00 93.12 98 GLN A C 1
ATOM 808 O O . GLN A 1 98 ? -19.772 -13.157 23.129 1.00 93.12 98 GLN A O 1
ATOM 813 N N . ASN A 1 99 ? -17.573 -13.096 23.554 1.00 94.94 99 ASN A N 1
ATOM 814 C CA . ASN A 1 99 ? -17.585 -14.181 24.540 1.00 94.94 99 ASN A CA 1
ATOM 815 C C . ASN A 1 99 ? -18.384 -13.823 25.804 1.00 94.94 99 ASN A C 1
ATOM 817 O O . ASN A 1 99 ? -18.836 -14.716 26.515 1.00 94.94 99 ASN A O 1
ATOM 821 N N . LEU A 1 100 ? -18.535 -12.527 26.090 1.00 93.44 100 LEU A N 1
ATOM 822 C CA . LEU A 1 100 ? -19.372 -11.998 27.167 1.00 93.44 100 LEU A CA 1
ATOM 823 C C . LEU A 1 100 ? -20.811 -11.702 26.706 1.00 93.44 100 LEU A C 1
ATOM 825 O O . LEU A 1 100 ? -21.570 -11.107 27.466 1.00 93.44 100 LEU A O 1
ATOM 829 N N . GLU A 1 101 ? -21.177 -12.090 25.477 1.00 93.69 101 GLU A N 1
ATOM 830 C CA . GLU A 1 101 ? -22.481 -11.823 24.852 1.00 93.69 101 GLU A CA 1
ATOM 831 C C . GLU A 1 101 ? -22.828 -10.321 24.795 1.00 93.69 101 GLU A C 1
ATOM 833 O O . GLU A 1 101 ? -23.993 -9.923 24.829 1.00 93.69 101 GLU A O 1
ATOM 838 N N . ILE A 1 102 ? -21.803 -9.465 24.705 1.00 93.62 102 ILE A N 1
ATOM 839 C CA . ILE A 1 102 ? -21.968 -8.019 24.565 1.00 93.62 102 ILE A CA 1
ATOM 840 C C . ILE A 1 102 ? -22.217 -7.693 23.093 1.00 93.62 102 ILE A C 1
ATOM 842 O O . ILE A 1 102 ? -21.354 -7.894 22.237 1.00 93.62 102 ILE A O 1
ATOM 846 N N . ASP A 1 103 ? -23.387 -7.127 22.817 1.00 93.06 103 ASP A N 1
ATOM 847 C CA . ASP A 1 103 ? -23.754 -6.618 21.498 1.00 93.06 103 ASP A CA 1
ATOM 848 C C . ASP A 1 103 ? -23.098 -5.251 21.249 1.00 93.06 103 ASP A C 1
ATOM 850 O O . ASP A 1 103 ? -23.622 -4.214 21.666 1.00 93.06 103 ASP A O 1
ATOM 854 N N . LEU A 1 104 ? -21.913 -5.257 20.635 1.00 93.56 104 LEU A N 1
ATOM 855 C CA . LEU A 1 104 ? -21.181 -4.044 20.256 1.00 93.56 104 LEU A CA 1
ATOM 856 C C . LEU A 1 104 ? -21.897 -3.293 19.126 1.00 93.56 104 LEU A C 1
ATOM 858 O O . LEU A 1 104 ? -22.484 -3.908 18.238 1.00 93.56 104 LEU A O 1
ATOM 862 N N . ASP A 1 105 ? -21.796 -1.962 19.115 1.00 94.19 105 ASP A N 1
ATOM 863 C CA . ASP A 1 105 ? -22.292 -1.142 18.007 1.00 94.19 105 ASP A CA 1
ATOM 864 C C . ASP A 1 105 ? -21.744 -1.615 16.645 1.00 94.19 105 ASP A C 1
ATOM 866 O O . ASP A 1 105 ? -20.536 -1.738 16.425 1.00 94.19 105 ASP A O 1
ATOM 870 N N . SER A 1 106 ? -22.659 -1.833 15.699 1.00 95.25 106 SER A N 1
ATOM 871 C CA . SER A 1 106 ? -22.364 -2.169 14.305 1.00 95.25 106 SER A CA 1
ATOM 872 C C . SER A 1 106 ? -21.394 -1.192 13.631 1.00 95.25 106 SER A C 1
ATOM 874 O O . SER A 1 106 ? -20.528 -1.627 12.868 1.00 95.25 106 SER A O 1
ATOM 876 N N . ASN A 1 107 ? -21.482 0.106 13.947 1.00 96.00 107 ASN A N 1
ATOM 877 C CA . ASN A 1 107 ? -20.571 1.108 13.397 1.00 96.00 107 ASN A CA 1
ATOM 878 C C . ASN A 1 107 ? -19.153 0.898 13.928 1.00 96.00 107 ASN A C 1
ATOM 880 O O . ASN A 1 107 ? -18.203 0.897 13.151 1.00 96.00 107 ASN A O 1
ATOM 884 N N . LEU A 1 108 ? -19.015 0.617 15.228 1.00 95.44 108 LEU A N 1
ATOM 885 C CA . LEU A 1 108 ? -17.726 0.315 15.843 1.00 95.44 108 LEU A CA 1
ATOM 886 C C . LEU A 1 108 ? -17.100 -0.952 15.249 1.00 95.44 108 LEU A C 1
ATOM 888 O O . LEU A 1 108 ? -15.901 -0.983 14.985 1.00 95.44 108 LEU A O 1
ATOM 892 N N . ILE A 1 109 ? -17.896 -1.995 14.998 1.00 95.75 109 ILE A N 1
ATOM 893 C CA . ILE A 1 109 ? -17.407 -3.211 14.330 1.00 95.75 109 ILE A CA 1
ATOM 894 C C . ILE A 1 109 ? -16.900 -2.878 12.919 1.00 95.75 109 ILE A C 1
ATOM 896 O O . ILE A 1 109 ? -15.834 -3.347 12.518 1.00 95.75 109 ILE A O 1
ATOM 900 N N . SER A 1 110 ? -17.631 -2.045 12.173 1.00 95.94 110 SER A N 1
ATOM 901 C CA . SER A 1 110 ? -17.199 -1.577 10.852 1.00 95.94 110 SER A CA 1
ATOM 902 C C . SER A 1 110 ? -15.886 -0.789 10.923 1.00 95.94 110 SER A C 1
ATOM 904 O O . SER A 1 110 ? -14.986 -1.035 10.119 1.00 95.94 110 SER A O 1
ATOM 906 N N . GLU A 1 111 ? -15.736 0.106 11.903 1.00 95.44 111 GLU A N 1
ATOM 907 C CA . GLU A 1 111 ? -14.500 0.861 12.146 1.00 95.44 111 GLU A CA 1
ATOM 908 C C . GLU A 1 111 ? -13.322 -0.067 12.473 1.00 95.44 111 GLU A C 1
ATOM 910 O O . GLU A 1 111 ? -12.250 0.065 11.882 1.00 95.44 111 GLU A O 1
ATOM 915 N N . VAL A 1 112 ? -13.517 -1.059 13.350 1.00 96.00 112 VAL A N 1
ATOM 916 C CA . VAL A 1 112 ? -12.486 -2.059 13.682 1.00 96.00 112 VAL A CA 1
ATOM 917 C C . VAL A 1 112 ? -12.079 -2.873 12.452 1.00 96.00 112 VAL A C 1
ATOM 919 O O . VAL A 1 112 ? -10.888 -3.134 12.251 1.00 96.00 112 VAL A O 1
ATOM 922 N N . ASN A 1 113 ? -13.039 -3.253 11.608 1.00 95.19 113 ASN A N 1
ATOM 923 C CA . ASN A 1 113 ? -12.775 -4.000 10.380 1.00 95.19 113 ASN A CA 1
ATOM 924 C C . ASN A 1 113 ? -12.011 -3.156 9.351 1.00 95.19 113 ASN A C 1
ATOM 926 O O . ASN A 1 113 ? -11.049 -3.649 8.756 1.00 95.19 113 ASN A O 1
ATOM 930 N N . GLN A 1 114 ? -12.384 -1.885 9.168 1.00 95.31 114 GLN A N 1
ATOM 931 C CA . GLN A 1 114 ? -11.646 -0.951 8.311 1.00 95.31 114 GLN A CA 1
ATOM 932 C C . GLN A 1 114 ? -10.225 -0.727 8.831 1.00 95.31 114 GLN A C 1
ATOM 934 O O . GLN A 1 114 ? -9.262 -0.849 8.073 1.00 95.31 114 GLN A O 1
ATOM 939 N N . PHE A 1 115 ? -10.077 -0.472 10.132 1.00 94.56 115 PHE A N 1
ATOM 940 C CA . PHE A 1 115 ? -8.782 -0.294 10.778 1.00 94.56 115 PHE A CA 1
ATOM 941 C C . PHE A 1 115 ? -7.883 -1.524 10.600 1.00 94.56 115 PHE A C 1
ATOM 943 O O . PHE A 1 115 ? -6.732 -1.397 10.177 1.00 94.56 115 PHE A O 1
ATOM 950 N N . SER A 1 116 ? -8.419 -2.719 10.851 1.00 94.88 116 SER A N 1
ATOM 951 C CA . SER A 1 116 ? -7.694 -3.981 10.684 1.00 94.88 116 SER A CA 1
ATOM 952 C C . SER A 1 116 ? -7.289 -4.224 9.230 1.00 94.88 116 SER A C 1
ATOM 954 O O . SER A 1 116 ? -6.144 -4.593 8.969 1.00 94.88 116 SER A O 1
ATOM 956 N N . SER A 1 117 ? -8.189 -3.975 8.276 1.00 95.62 117 SER A N 1
ATOM 957 C CA . SER A 1 117 ? -7.925 -4.176 6.842 1.00 95.62 117 SER A CA 1
ATOM 958 C C . SER A 1 117 ? -6.852 -3.220 6.317 1.00 95.62 117 SER A C 1
ATOM 960 O O . SER A 1 117 ? -5.926 -3.651 5.619 1.00 95.62 117 SER A O 1
ATOM 962 N N . ARG A 1 118 ? -6.905 -1.946 6.729 1.00 95.81 118 ARG A N 1
ATOM 963 C CA . ARG A 1 118 ? -5.861 -0.946 6.462 1.00 95.81 118 ARG A CA 1
ATOM 964 C C . ARG A 1 118 ? -4.506 -1.413 6.985 1.00 95.81 118 ARG A C 1
ATOM 966 O O . ARG A 1 118 ? -3.546 -1.499 6.224 1.00 95.81 118 ARG A O 1
ATOM 973 N N . LEU A 1 119 ? -4.432 -1.777 8.265 1.00 94.56 119 LEU A N 1
ATOM 974 C CA . LEU A 1 119 ? -3.187 -2.199 8.907 1.00 94.56 119 LEU A CA 1
ATOM 975 C C . LEU A 1 119 ? -2.595 -3.477 8.300 1.00 94.56 119 LEU A C 1
ATOM 977 O O . LEU A 1 119 ? -1.385 -3.570 8.093 1.00 94.56 119 LEU A O 1
ATOM 981 N N . ILE A 1 120 ? -3.425 -4.470 7.983 1.00 94.81 120 ILE A N 1
ATOM 982 C CA . ILE A 1 120 ? -2.964 -5.701 7.329 1.00 94.81 120 ILE A CA 1
ATOM 983 C C . ILE A 1 120 ? -2.366 -5.383 5.954 1.00 94.81 120 ILE A C 1
ATOM 985 O O . ILE A 1 120 ? -1.295 -5.902 5.621 1.00 94.81 120 ILE A O 1
ATOM 989 N N . SER A 1 121 ? -3.025 -4.517 5.183 1.00 96.12 121 SER A N 1
ATOM 990 C CA . SER A 1 121 ? -2.552 -4.085 3.865 1.00 96.12 121 SER A CA 1
ATOM 991 C C . SER A 1 121 ? -1.229 -3.332 3.971 1.00 96.12 121 SER A C 1
ATOM 993 O O . SER A 1 121 ? -0.266 -3.688 3.292 1.00 96.12 121 SER A O 1
ATOM 995 N N . GLU A 1 122 ? -1.129 -2.386 4.907 1.00 95.44 122 GLU A N 1
ATOM 996 C CA . GLU A 1 122 ? 0.102 -1.650 5.195 1.00 95.44 122 GLU A CA 1
ATOM 997 C C . GLU A 1 122 ? 1.254 -2.591 5.571 1.00 95.44 122 GLU A C 1
ATOM 999 O O . GLU A 1 122 ? 2.348 -2.520 5.006 1.00 95.44 122 GLU A O 1
ATOM 1004 N N . ARG A 1 123 ? 1.007 -3.530 6.493 1.00 95.44 123 ARG A N 1
ATOM 1005 C CA . ARG A 1 123 ? 1.999 -4.523 6.915 1.00 95.44 123 ARG A CA 1
ATOM 1006 C C . ARG A 1 123 ? 2.499 -5.341 5.732 1.00 95.44 123 ARG A C 1
ATOM 1008 O O . ARG A 1 123 ? 3.703 -5.575 5.616 1.00 95.44 123 ARG A O 1
ATOM 1015 N N . ASN A 1 124 ? 1.582 -5.856 4.918 1.00 95.69 124 ASN A N 1
ATOM 1016 C CA . ASN A 1 124 ? 1.927 -6.721 3.798 1.00 95.69 124 ASN A CA 1
ATOM 1017 C C . ASN A 1 124 ? 2.744 -5.954 2.753 1.00 95.69 124 ASN A C 1
ATOM 1019 O O . ASN A 1 124 ? 3.757 -6.481 2.289 1.00 95.69 124 ASN A O 1
ATOM 1023 N N . LEU A 1 125 ? 2.357 -4.708 2.462 1.00 96.25 125 LEU A N 1
ATOM 1024 C CA . LEU A 1 125 ? 3.076 -3.815 1.559 1.00 96.25 125 LEU A CA 1
ATOM 1025 C C . LEU A 1 125 ? 4.495 -3.538 2.065 1.00 96.25 125 LEU A C 1
ATOM 1027 O O . LEU A 1 125 ? 5.463 -3.837 1.369 1.00 96.25 125 LEU A O 1
ATOM 1031 N N . ARG A 1 126 ? 4.632 -3.056 3.309 1.00 94.31 126 ARG A N 1
ATOM 1032 C CA . ARG A 1 126 ? 5.931 -2.754 3.932 1.00 94.31 126 ARG A CA 1
ATOM 1033 C C . ARG A 1 126 ? 6.843 -3.981 3.963 1.00 94.31 126 ARG A C 1
ATOM 1035 O O . ARG A 1 126 ? 7.995 -3.902 3.550 1.00 94.31 126 ARG A O 1
ATOM 1042 N N . LYS A 1 127 ? 6.313 -5.141 4.368 1.00 94.38 127 LYS A N 1
ATOM 1043 C CA . LYS A 1 127 ? 7.082 -6.391 4.427 1.00 94.38 127 LYS A CA 1
ATOM 1044 C C . LYS A 1 127 ? 7.623 -6.808 3.057 1.00 94.38 127 LYS A C 1
ATOM 1046 O O . LYS A 1 127 ? 8.772 -7.234 2.975 1.00 94.38 127 LYS A O 1
ATOM 1051 N N . GLN A 1 128 ? 6.798 -6.762 2.008 1.00 94.50 128 GLN A N 1
ATOM 1052 C CA . GLN A 1 128 ? 7.239 -7.181 0.672 1.00 94.50 128 GLN A CA 1
ATOM 1053 C C . GLN A 1 128 ? 8.175 -6.160 0.037 1.00 94.50 128 GLN A C 1
ATOM 1055 O O . GLN A 1 128 ? 9.174 -6.550 -0.558 1.00 94.50 128 GLN A O 1
ATOM 1060 N N . ARG A 1 129 ? 7.910 -4.866 0.232 1.00 94.31 129 ARG A N 1
ATOM 1061 C CA . ARG A 1 129 ? 8.812 -3.790 -0.181 1.00 94.31 129 ARG A CA 1
ATOM 1062 C C . ARG A 1 129 ? 10.213 -3.991 0.397 1.00 94.31 129 ARG A C 1
ATOM 1064 O O . ARG A 1 129 ? 11.178 -3.996 -0.357 1.00 94.31 129 ARG A O 1
ATOM 1071 N N . ASP A 1 130 ? 10.324 -4.205 1.708 1.00 92.25 130 ASP A N 1
ATOM 1072 C CA . ASP A 1 130 ? 11.623 -4.380 2.370 1.00 92.25 130 ASP A CA 1
ATOM 1073 C C . ASP A 1 130 ? 12.365 -5.623 1.849 1.00 92.25 130 ASP A C 1
ATOM 1075 O O . ASP A 1 130 ? 13.572 -5.579 1.636 1.00 92.25 130 ASP A O 1
ATOM 1079 N N . LEU A 1 131 ? 11.639 -6.714 1.570 1.00 92.50 131 LEU A N 1
ATOM 1080 C CA . LEU A 1 131 ? 12.208 -7.929 0.974 1.00 92.50 131 LEU A CA 1
ATOM 1081 C C . LEU A 1 131 ? 12.736 -7.692 -0.454 1.00 92.50 131 LEU A C 1
ATOM 1083 O O . LEU A 1 131 ? 13.743 -8.272 -0.861 1.00 92.50 131 LEU A O 1
ATOM 1087 N N . TYR A 1 132 ? 12.041 -6.868 -1.237 1.00 93.81 132 TYR A N 1
ATOM 1088 C CA . TYR A 1 132 ? 12.396 -6.599 -2.631 1.00 93.81 132 TYR A CA 1
ATOM 1089 C C . TYR A 1 132 ? 13.459 -5.514 -2.791 1.00 93.81 132 TYR A C 1
ATOM 1091 O O . TYR A 1 132 ? 14.181 -5.530 -3.787 1.00 93.81 132 TYR A O 1
ATOM 1099 N N . LEU A 1 133 ? 13.632 -4.641 -1.796 1.00 89.44 133 LEU A N 1
ATOM 1100 C CA . LEU A 1 133 ? 14.654 -3.593 -1.796 1.00 89.44 133 LEU A CA 1
ATOM 1101 C C . LEU A 1 133 ? 16.068 -4.155 -2.035 1.00 89.44 133 LEU A C 1
ATOM 1103 O O . LEU A 1 133 ? 16.852 -3.581 -2.787 1.00 89.44 133 LEU A O 1
ATOM 1107 N N . GLU A 1 134 ? 16.378 -5.313 -1.447 1.00 86.38 134 GLU A N 1
ATOM 1108 C CA . GLU A 1 134 ? 17.683 -5.974 -1.594 1.00 86.38 134 GLU A CA 1
ATOM 1109 C C . GLU A 1 134 ? 17.825 -6.755 -2.913 1.00 86.38 134 GLU A C 1
ATOM 1111 O O . GLU A 1 134 ? 18.937 -7.065 -3.339 1.00 86.38 134 GLU A O 1
ATOM 1116 N N . SER A 1 135 ? 16.713 -7.068 -3.587 1.00 88.62 135 SER A N 1
ATOM 1117 C CA . SER A 1 135 ? 16.676 -7.965 -4.751 1.00 88.62 135 SER A CA 1
ATOM 1118 C C . SER A 1 135 ? 16.242 -7.294 -6.058 1.00 88.62 135 SER A C 1
ATOM 1120 O O . SER A 1 135 ? 15.923 -7.989 -7.021 1.00 88.62 135 SER A O 1
ATOM 1122 N N . ILE A 1 136 ? 16.326 -5.959 -6.147 1.00 88.62 136 ILE A N 1
ATOM 1123 C CA . ILE A 1 136 ? 16.010 -5.185 -7.369 1.00 88.62 136 ILE A CA 1
ATOM 1124 C C . ILE A 1 136 ? 16.740 -5.746 -8.602 1.00 88.62 136 ILE A C 1
ATOM 1126 O O . ILE A 1 136 ? 16.159 -5.855 -9.678 1.00 88.62 136 ILE A O 1
ATOM 1130 N N . LYS A 1 137 ? 18.003 -6.165 -8.444 1.00 85.62 137 LYS A N 1
ATOM 1131 C CA . LYS A 1 137 ? 18.847 -6.667 -9.544 1.00 85.62 137 LYS A CA 1
ATOM 1132 C C . LYS A 1 137 ? 18.405 -8.015 -10.116 1.00 85.62 137 LYS A C 1
ATOM 1134 O O . LYS A 1 137 ? 18.702 -8.297 -11.272 1.00 85.62 137 LYS A O 1
ATOM 1139 N N . SER A 1 138 ? 17.763 -8.848 -9.301 1.00 87.00 138 SER A N 1
ATOM 1140 C CA . SER A 1 138 ? 17.263 -10.185 -9.656 1.00 87.00 138 SER A CA 1
ATOM 1141 C C . SER A 1 138 ? 15.734 -10.223 -9.634 1.00 87.00 138 SER A C 1
ATOM 1143 O O . SER A 1 138 ? 15.110 -11.256 -9.356 1.00 87.00 138 SER A O 1
ATOM 1145 N N . CYS A 1 139 ? 15.122 -9.064 -9.867 1.00 89.62 139 CYS A N 1
ATOM 1146 C CA . CYS A 1 139 ? 13.688 -8.951 -9.966 1.00 89.62 139 CYS A CA 1
ATOM 1147 C C . CYS A 1 139 ? 13.185 -9.581 -11.268 1.00 89.62 139 CYS A C 1
ATOM 1149 O O . CYS A 1 139 ? 13.791 -9.426 -12.325 1.00 89.62 139 CYS A O 1
ATOM 1151 N N . ASP A 1 140 ? 12.050 -10.260 -11.171 1.00 92.44 140 ASP A N 1
ATOM 1152 C CA . ASP A 1 140 ? 11.281 -10.793 -12.285 1.00 92.44 140 ASP A CA 1
ATOM 1153 C C . ASP A 1 140 ? 9.931 -10.064 -12.377 1.00 92.44 140 ASP A C 1
ATOM 1155 O O . ASP A 1 140 ? 9.565 -9.256 -11.516 1.00 92.44 140 ASP A O 1
ATOM 1159 N N . LYS A 1 141 ? 9.186 -10.344 -13.446 1.00 93.62 141 LYS A N 1
ATOM 1160 C CA . LYS A 1 141 ? 7.864 -9.757 -13.663 1.00 93.62 141 LYS A CA 1
ATOM 1161 C C . LYS A 1 141 ? 6.863 -10.163 -12.574 1.00 93.62 141 LYS A C 1
ATOM 1163 O O . LYS A 1 141 ? 6.079 -9.331 -12.135 1.00 93.62 141 LYS A O 1
ATOM 1168 N N . GLU A 1 142 ? 6.941 -11.397 -12.076 1.00 95.12 142 GLU A N 1
ATOM 1169 C CA . GLU A 1 142 ? 6.043 -11.899 -11.028 1.00 95.12 142 GLU A CA 1
ATOM 1170 C C . GLU A 1 142 ? 6.162 -11.099 -9.722 1.00 95.12 142 GLU A C 1
ATOM 1172 O O . GLU A 1 142 ? 5.155 -10.792 -9.080 1.00 95.12 142 GLU A O 1
ATOM 1177 N N . LYS A 1 143 ? 7.381 -10.717 -9.320 1.00 94.12 143 LYS A N 1
ATOM 1178 C CA . LYS A 1 143 ? 7.611 -9.868 -8.143 1.00 94.12 143 LYS A CA 1
ATOM 1179 C C . LYS A 1 143 ? 7.047 -8.464 -8.332 1.00 94.12 143 LYS A C 1
ATOM 1181 O O . LYS A 1 143 ? 6.480 -7.938 -7.373 1.00 94.12 143 LYS A O 1
ATOM 1186 N N . VAL A 1 144 ? 7.184 -7.879 -9.526 1.00 95.44 144 VAL A N 1
ATOM 1187 C CA . VAL A 1 144 ? 6.597 -6.568 -9.859 1.00 95.44 144 VAL A CA 1
ATOM 1188 C C . VAL A 1 144 ? 5.075 -6.641 -9.796 1.00 95.44 144 VAL A C 1
ATOM 1190 O O . VAL A 1 144 ? 4.470 -5.866 -9.062 1.00 95.44 144 VAL A O 1
ATOM 1193 N N . ASP A 1 145 ? 4.465 -7.618 -10.468 1.00 96.50 145 ASP A N 1
ATOM 1194 C CA . ASP A 1 145 ? 3.009 -7.799 -10.498 1.00 96.50 145 ASP A CA 1
ATOM 1195 C C . ASP A 1 145 ? 2.449 -8.029 -9.084 1.00 96.50 145 ASP A C 1
ATOM 1197 O O . ASP A 1 145 ? 1.430 -7.460 -8.692 1.00 96.50 145 ASP A O 1
ATOM 1201 N N . LYS A 1 146 ? 3.161 -8.808 -8.261 1.00 96.44 146 LYS A N 1
ATOM 1202 C CA . LYS A 1 146 ? 2.793 -9.027 -6.860 1.00 96.44 146 LYS A CA 1
ATOM 1203 C C . LYS A 1 146 ? 2.913 -7.763 -6.010 1.00 96.44 146 LYS A C 1
ATOM 1205 O O . LYS A 1 146 ? 2.069 -7.549 -5.140 1.00 96.44 146 LYS A O 1
ATOM 1210 N N . LEU A 1 147 ? 3.955 -6.951 -6.204 1.00 96.75 147 LEU A N 1
ATOM 1211 C CA . LEU A 1 147 ? 4.086 -5.674 -5.501 1.00 96.75 147 LEU A CA 1
ATOM 1212 C C . LEU A 1 147 ? 2.980 -4.705 -5.938 1.00 96.75 147 LEU A C 1
ATOM 1214 O O . LEU A 1 147 ? 2.386 -4.057 -5.081 1.00 96.75 147 LEU A O 1
ATOM 1218 N N . GLN A 1 148 ? 2.651 -4.674 -7.231 1.00 97.38 148 GLN A N 1
ATOM 1219 C CA . GLN A 1 148 ? 1.565 -3.860 -7.767 1.00 97.38 148 GLN A CA 1
ATOM 1220 C C . GLN A 1 148 ? 0.208 -4.262 -7.179 1.00 97.38 148 GLN A C 1
ATOM 1222 O O . GLN A 1 148 ? -0.504 -3.407 -6.668 1.00 97.38 148 GLN A O 1
ATOM 1227 N N . GLY A 1 149 ? -0.103 -5.559 -7.105 1.00 97.81 149 GLY A N 1
ATOM 1228 C CA . GLY A 1 149 ? -1.345 -6.015 -6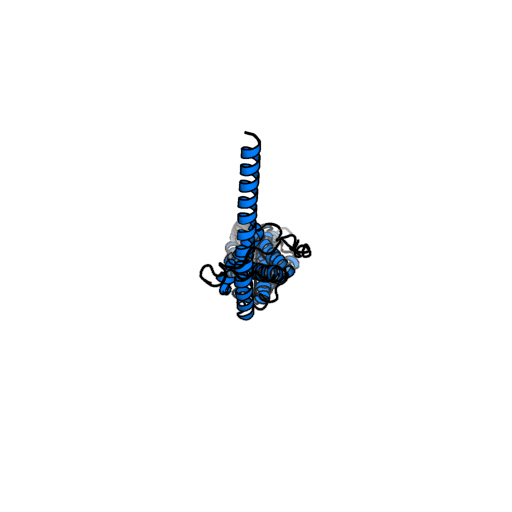.469 1.00 97.81 149 GLY A CA 1
ATOM 1229 C C . GLY A 1 149 ? -1.454 -5.619 -4.988 1.00 97.81 149 GLY A C 1
ATOM 1230 O O . GLY A 1 149 ? -2.547 -5.348 -4.488 1.00 97.81 149 GLY A O 1
ATOM 1231 N N . LEU A 1 150 ? -0.325 -5.532 -4.272 1.00 97.69 150 LEU A N 1
ATOM 1232 C CA . LEU A 1 150 ? -0.299 -5.028 -2.894 1.00 97.69 150 LEU A CA 1
ATOM 1233 C C . LEU A 1 150 ? -0.486 -3.511 -2.819 1.00 97.69 150 LEU A C 1
ATOM 1235 O O . LEU A 1 150 ? -1.126 -3.045 -1.881 1.00 97.69 150 LEU A O 1
ATOM 1239 N N . ILE A 1 151 ? 0.055 -2.759 -3.779 1.00 97.81 151 ILE A N 1
ATOM 1240 C CA . ILE A 1 151 ? -0.174 -1.314 -3.922 1.00 97.81 151 ILE A CA 1
ATOM 1241 C C . ILE A 1 151 ? -1.661 -1.043 -4.171 1.00 97.81 151 ILE A C 1
ATOM 1243 O O . ILE A 1 151 ? -2.246 -0.188 -3.508 1.00 97.81 151 ILE A O 1
ATOM 1247 N N . ASP A 1 152 ? -2.292 -1.804 -5.061 1.00 98.00 152 ASP A N 1
ATOM 1248 C CA . ASP A 1 152 ? -3.711 -1.653 -5.391 1.00 98.00 152 ASP A CA 1
ATOM 1249 C C . ASP A 1 152 ? -4.585 -1.962 -4.162 1.00 98.00 152 ASP A C 1
ATOM 1251 O O . ASP A 1 152 ? -5.390 -1.132 -3.740 1.00 98.00 152 ASP A O 1
ATOM 1255 N N . THR A 1 153 ? -4.317 -3.086 -3.484 1.00 97.62 153 THR A N 1
ATOM 1256 C CA . THR A 1 153 ? -4.999 -3.457 -2.226 1.00 97.62 153 THR A CA 1
ATOM 1257 C C . THR A 1 153 ? -4.796 -2.402 -1.127 1.00 97.62 153 THR A C 1
ATOM 1259 O O . THR A 1 153 ? -5.695 -2.136 -0.327 1.00 97.62 153 THR A O 1
ATOM 1262 N N . ALA A 1 154 ? -3.610 -1.793 -1.045 1.00 96.94 154 ALA A N 1
ATOM 1263 C CA . ALA A 1 154 ? -3.314 -0.746 -0.069 1.00 96.94 154 ALA A CA 1
ATOM 1264 C C . ALA A 1 154 ? -4.058 0.564 -0.377 1.00 96.94 154 ALA A C 1
ATOM 1266 O O . ALA A 1 154 ? -4.539 1.214 0.553 1.00 96.94 154 ALA A O 1
ATOM 1267 N N . ASN A 1 155 ? -4.202 0.923 -1.657 1.00 96.62 155 ASN A N 1
ATOM 1268 C CA . ASN A 1 155 ? -5.015 2.061 -2.089 1.00 96.62 155 ASN A CA 1
ATOM 1269 C C . ASN A 1 155 ? -6.498 1.845 -1.746 1.00 96.62 155 ASN A C 1
ATOM 1271 O O . ASN A 1 155 ? -7.120 2.734 -1.169 1.00 96.62 155 ASN A O 1
ATOM 1275 N N . GLU A 1 156 ? -7.048 0.660 -2.028 1.00 97.06 156 GLU A N 1
ATOM 1276 C CA . GLU A 1 156 ? -8.440 0.311 -1.698 1.00 97.06 156 GLU A CA 1
ATOM 1277 C C . GLU A 1 156 ? -8.728 0.412 -0.193 1.00 97.06 156 GLU A C 1
ATOM 1279 O O . GLU A 1 156 ? -9.785 0.888 0.221 1.00 97.06 156 GLU A O 1
ATOM 1284 N N . ASN A 1 157 ? -7.763 0.009 0.636 1.00 96.56 157 ASN A N 1
ATOM 1285 C CA . ASN A 1 157 ? -7.882 0.033 2.093 1.00 96.56 157 ASN A CA 1
ATOM 1286 C C . ASN A 1 157 ? -7.417 1.350 2.740 1.00 96.56 157 ASN A C 1
ATOM 1288 O O . ASN A 1 157 ? -7.281 1.404 3.963 1.00 96.56 157 ASN A O 1
ATOM 1292 N N . ASN A 1 158 ? -7.186 2.410 1.956 1.00 95.12 158 ASN A N 1
ATOM 1293 C CA . ASN A 1 158 ? -6.780 3.737 2.437 1.00 95.12 158 ASN A CA 1
ATOM 1294 C C . ASN A 1 158 ? -5.531 3.711 3.342 1.00 95.12 158 ASN A C 1
ATOM 1296 O O . ASN A 1 158 ? -5.488 4.345 4.401 1.00 95.12 158 ASN A O 1
ATOM 1300 N N . VAL A 1 159 ? -4.511 2.946 2.948 1.00 94.94 159 VAL A N 1
ATOM 1301 C CA . VAL A 1 159 ? -3.191 2.983 3.596 1.00 94.94 159 VAL A CA 1
ATOM 1302 C C . VAL A 1 159 ? -2.548 4.363 3.397 1.00 94.94 159 VAL A C 1
ATOM 1304 O O . VAL A 1 159 ? -2.812 5.049 2.409 1.00 94.94 159 VAL A O 1
ATOM 1307 N N . GLU A 1 160 ? -1.706 4.789 4.344 1.00 93.44 160 GLU A N 1
ATOM 1308 C CA . GLU A 1 160 ? -0.998 6.073 4.269 1.00 93.44 160 GLU A CA 1
ATOM 1309 C C . GLU A 1 160 ? -0.201 6.200 2.959 1.00 93.44 160 GLU A C 1
ATOM 1311 O O . GLU A 1 160 ? 0.543 5.292 2.570 1.00 93.44 160 GLU A O 1
ATOM 1316 N N . ARG A 1 161 ? -0.335 7.361 2.299 1.00 94.69 161 ARG A N 1
ATOM 1317 C CA . ARG A 1 161 ? 0.274 7.639 0.987 1.00 94.69 161 ARG A CA 1
ATOM 1318 C C . ARG A 1 161 ? 1.780 7.440 0.974 1.00 94.69 161 ARG A C 1
ATOM 1320 O O . ARG A 1 161 ? 2.295 6.868 0.028 1.00 94.69 161 ARG A O 1
ATOM 1327 N N . GLU A 1 162 ? 2.465 7.798 2.055 1.00 94.62 162 GLU A N 1
ATOM 1328 C CA . GLU A 1 162 ? 3.914 7.632 2.158 1.00 94.62 162 GLU A CA 1
ATOM 1329 C C . GLU A 1 162 ? 4.363 6.183 1.889 1.00 94.62 162 GLU A C 1
ATOM 1331 O O . GLU A 1 162 ? 5.381 5.951 1.235 1.00 94.62 162 GLU A O 1
ATOM 1336 N N . TYR A 1 163 ? 3.618 5.176 2.355 1.00 94.19 163 TYR A N 1
ATOM 1337 C CA . TYR A 1 163 ? 3.994 3.777 2.117 1.00 94.19 163 TYR A CA 1
ATOM 1338 C C . TYR A 1 163 ? 3.680 3.320 0.702 1.00 94.19 163 TYR A C 1
ATOM 1340 O O . TYR A 1 163 ? 4.441 2.524 0.147 1.00 94.19 163 TYR A O 1
ATOM 1348 N N . ILE A 1 164 ? 2.592 3.837 0.139 1.00 96.50 164 ILE A N 1
ATOM 1349 C CA . ILE A 1 164 ? 2.181 3.584 -1.238 1.00 96.50 164 ILE A CA 1
ATOM 1350 C C . ILE A 1 164 ? 3.223 4.174 -2.191 1.00 96.50 164 ILE A C 1
ATOM 1352 O O . ILE A 1 164 ? 3.812 3.423 -2.961 1.00 96.50 164 ILE A O 1
ATOM 1356 N N . ASP A 1 165 ? 3.565 5.453 -2.042 1.00 96.69 165 ASP A N 1
ATOM 1357 C CA . ASP A 1 165 ? 4.533 6.162 -2.886 1.00 96.69 165 ASP A CA 1
ATOM 1358 C C . ASP A 1 165 ? 5.917 5.488 -2.846 1.00 96.69 165 ASP A C 1
ATOM 1360 O O . ASP A 1 165 ? 6.588 5.312 -3.867 1.00 96.69 165 ASP A O 1
ATOM 1364 N N . ASN A 1 166 ? 6.346 5.036 -1.661 1.00 95.19 166 ASN A N 1
ATOM 1365 C CA . ASN A 1 166 ? 7.594 4.289 -1.504 1.00 95.19 166 ASN A CA 1
ATOM 1366 C C . ASN A 1 166 ? 7.569 2.935 -2.235 1.00 95.19 166 ASN A C 1
ATOM 1368 O O . ASN A 1 166 ? 8.584 2.518 -2.799 1.00 95.19 166 ASN A O 1
ATOM 1372 N N . ALA A 1 167 ? 6.437 2.230 -2.213 1.00 96.44 167 ALA A N 1
ATOM 1373 C CA . ALA A 1 167 ? 6.280 0.965 -2.921 1.00 96.44 167 ALA A CA 1
ATOM 1374 C C . ALA A 1 167 ? 6.155 1.166 -4.441 1.00 96.44 167 ALA A C 1
ATOM 1376 O O . ALA A 1 167 ? 6.764 0.411 -5.196 1.00 96.44 167 ALA A O 1
ATOM 1377 N N . GLU A 1 168 ? 5.446 2.201 -4.894 1.00 96.81 168 GLU A N 1
ATOM 1378 C CA . GLU A 1 168 ? 5.337 2.591 -6.305 1.00 96.81 168 GLU A CA 1
ATOM 1379 C C . GLU A 1 168 ? 6.699 2.964 -6.889 1.00 96.81 168 GLU A C 1
ATOM 1381 O O . GLU A 1 168 ? 7.055 2.525 -7.988 1.00 96.81 168 GLU A O 1
ATOM 1386 N N . LYS A 1 169 ? 7.510 3.706 -6.126 1.00 95.50 169 LYS A N 1
ATOM 1387 C CA . LYS A 1 169 ? 8.891 4.008 -6.501 1.00 95.50 169 LYS A CA 1
ATOM 1388 C C . LYS A 1 169 ? 9.700 2.726 -6.686 1.00 95.50 169 LYS A C 1
ATOM 1390 O O . LYS A 1 169 ? 10.358 2.574 -7.711 1.00 95.50 169 LYS A O 1
ATOM 1395 N N . LEU A 1 170 ? 9.624 1.790 -5.740 1.00 95.38 170 LEU A N 1
ATOM 1396 C CA . LEU A 1 170 ? 10.333 0.513 -5.841 1.00 95.38 170 LEU A CA 1
ATOM 1397 C C . LEU A 1 170 ? 9.844 -0.330 -7.035 1.00 95.38 170 LEU A C 1
ATOM 1399 O O . LEU A 1 170 ? 10.663 -0.850 -7.789 1.00 95.38 170 LEU A O 1
ATOM 1403 N N . SER A 1 171 ? 8.529 -0.413 -7.254 1.00 95.75 171 SER A N 1
ATOM 1404 C CA . SER A 1 171 ? 7.923 -1.096 -8.408 1.00 95.75 171 SER A CA 1
ATOM 1405 C C . SER A 1 171 ? 8.408 -0.500 -9.739 1.00 95.75 171 SER A C 1
ATOM 1407 O O . SER A 1 171 ? 8.790 -1.220 -10.668 1.00 95.75 171 SER A O 1
ATOM 1409 N N . SER A 1 172 ? 8.504 0.830 -9.808 1.00 94.44 172 SER A N 1
ATOM 1410 C CA . SER A 1 172 ? 9.039 1.556 -10.966 1.00 94.44 172 SER A CA 1
ATOM 1411 C C . SER A 1 172 ? 10.524 1.258 -11.200 1.00 94.44 172 SER A C 1
ATOM 1413 O O . SER A 1 172 ? 10.946 1.045 -12.335 1.00 94.44 172 SER A O 1
ATOM 1415 N N . GLN A 1 173 ? 11.325 1.181 -10.134 1.00 94.62 173 GLN A N 1
ATOM 1416 C CA . GLN A 1 173 ? 12.742 0.813 -10.228 1.00 94.62 173 GLN A CA 1
ATOM 1417 C C . GLN A 1 173 ? 12.925 -0.630 -10.715 1.00 94.62 173 GLN A C 1
ATOM 1419 O O . GLN A 1 173 ? 13.744 -0.884 -11.598 1.00 94.62 173 GLN A O 1
ATOM 1424 N N . MET A 1 174 ? 12.141 -1.569 -10.180 1.00 94.50 174 MET A N 1
ATOM 1425 C CA . MET A 1 174 ? 12.170 -2.984 -10.562 1.00 94.50 174 MET A CA 1
ATOM 1426 C C . MET A 1 174 ? 11.768 -3.183 -12.030 1.00 94.50 174 MET A C 1
ATOM 1428 O O . MET A 1 174 ? 12.498 -3.820 -12.791 1.00 94.50 174 MET A O 1
ATOM 1432 N N . SER A 1 175 ? 10.650 -2.591 -12.456 1.00 95.00 175 SER A N 1
ATOM 1433 C CA . SER A 1 175 ? 10.183 -2.664 -13.848 1.00 95.00 175 SER A CA 1
ATOM 1434 C C . SER A 1 175 ? 11.145 -1.983 -14.827 1.00 95.00 175 SER A C 1
ATOM 1436 O O . SER A 1 175 ? 11.436 -2.537 -15.888 1.00 95.00 175 SER A O 1
ATOM 1438 N N . GLY A 1 176 ? 11.711 -0.829 -14.458 1.00 94.31 176 GLY A N 1
ATOM 1439 C CA . GLY A 1 176 ? 12.740 -0.154 -15.248 1.00 94.31 176 GLY A CA 1
ATOM 1440 C C . GLY A 1 176 ? 14.021 -0.982 -15.395 1.00 94.31 176 GLY A C 1
ATOM 1441 O O . GLY A 1 176 ? 14.585 -1.043 -16.488 1.00 94.31 176 GLY A O 1
ATOM 1442 N N . ASN A 1 177 ? 14.452 -1.678 -14.336 1.00 94.00 177 ASN A N 1
ATOM 1443 C CA . ASN A 1 177 ? 15.612 -2.574 -14.379 1.00 94.00 177 ASN A CA 1
ATOM 1444 C C . ASN A 1 177 ? 15.388 -3.757 -15.335 1.00 94.00 177 ASN A C 1
ATOM 1446 O O . ASN A 1 177 ? 16.235 -4.022 -16.190 1.00 94.00 177 ASN A O 1
ATOM 1450 N N . ILE A 1 178 ? 14.230 -4.422 -15.238 1.00 93.81 178 ILE A N 1
ATOM 1451 C CA . ILE A 1 178 ? 13.839 -5.519 -16.139 1.00 93.81 178 ILE A CA 1
ATOM 1452 C C . ILE A 1 178 ? 13.872 -5.034 -17.588 1.00 93.81 178 ILE A C 1
ATOM 1454 O O . ILE A 1 178 ? 14.551 -5.622 -18.429 1.00 93.81 178 ILE A O 1
ATOM 1458 N N . LYS A 1 179 ? 13.226 -3.898 -17.857 1.00 94.12 179 LYS A N 1
ATOM 1459 C CA . LYS A 1 179 ? 13.159 -3.304 -19.191 1.00 94.12 179 LYS A CA 1
ATOM 1460 C C . LYS A 1 179 ? 14.540 -2.962 -19.756 1.00 94.12 179 LYS A C 1
ATOM 1462 O O . LYS A 1 179 ? 14.788 -3.173 -20.944 1.00 94.12 179 LYS A O 1
ATOM 1467 N N . ALA A 1 180 ? 15.452 -2.458 -18.924 1.00 93.88 180 ALA A N 1
ATOM 1468 C CA . ALA A 1 180 ? 16.829 -2.191 -19.327 1.00 93.88 180 ALA A CA 1
ATOM 1469 C C . ALA A 1 180 ? 17.556 -3.483 -19.725 1.00 93.88 180 ALA A C 1
ATOM 1471 O O . ALA A 1 180 ? 18.200 -3.525 -20.772 1.00 93.88 180 ALA A O 1
ATOM 1472 N N . ARG A 1 181 ? 17.407 -4.561 -18.948 1.00 93.31 181 ARG A N 1
ATOM 1473 C CA . ARG A 1 181 ? 18.015 -5.864 -19.259 1.00 93.31 181 ARG A CA 1
ATOM 1474 C C . ARG A 1 181 ? 17.450 -6.487 -20.531 1.00 93.31 181 ARG A C 1
ATOM 1476 O O . ARG A 1 181 ? 18.228 -6.922 -21.374 1.00 93.31 181 ARG A O 1
ATOM 1483 N N . GLU A 1 182 ? 16.132 -6.474 -20.700 1.00 93.50 182 GLU A N 1
ATOM 1484 C CA . GLU A 1 182 ? 15.469 -6.958 -21.917 1.00 93.50 182 GLU A CA 1
ATOM 1485 C C . GLU A 1 182 ? 15.933 -6.177 -23.148 1.00 93.50 182 GLU A C 1
ATOM 1487 O O . GLU A 1 182 ? 16.316 -6.766 -24.156 1.00 93.50 182 GLU A O 1
ATOM 1492 N N . THR A 1 183 ? 15.975 -4.846 -23.052 1.00 92.69 183 THR A N 1
ATOM 1493 C CA . THR A 1 183 ? 16.409 -4.004 -24.172 1.00 92.69 183 THR A CA 1
ATOM 1494 C C . THR A 1 183 ? 17.886 -4.249 -24.498 1.00 92.69 183 THR A C 1
ATOM 1496 O O . THR A 1 183 ? 18.247 -4.287 -25.670 1.00 92.69 183 THR A O 1
ATOM 1499 N N . LEU A 1 184 ? 18.750 -4.469 -23.499 1.00 93.38 184 LEU A N 1
ATOM 1500 C CA . LEU A 1 184 ? 20.160 -4.793 -23.741 1.00 93.38 184 LEU A CA 1
ATOM 1501 C C . LEU A 1 184 ? 20.287 -6.148 -24.433 1.00 93.38 184 LEU A C 1
ATOM 1503 O O . LEU A 1 184 ? 21.048 -6.261 -25.392 1.00 93.38 184 LEU A O 1
ATOM 1507 N N . GLN A 1 185 ? 19.516 -7.144 -23.994 1.00 93.12 185 GLN A N 1
ATOM 1508 C CA . GLN A 1 185 ? 19.496 -8.457 -24.627 1.00 93.12 185 GLN A CA 1
ATOM 1509 C C . GLN A 1 185 ? 19.077 -8.354 -26.099 1.00 93.12 185 GLN A C 1
ATOM 1511 O O . GLN A 1 185 ? 19.762 -8.899 -26.956 1.00 93.12 185 GLN A O 1
ATOM 1516 N N . MET A 1 186 ? 18.050 -7.558 -26.419 1.00 91.50 186 MET A N 1
ATOM 1517 C CA . MET A 1 186 ? 17.647 -7.314 -27.812 1.00 91.50 186 MET A CA 1
ATOM 1518 C C . MET A 1 186 ? 18.780 -6.722 -28.666 1.00 91.50 186 MET A C 1
ATOM 1520 O O . MET A 1 186 ? 18.933 -7.094 -29.829 1.00 91.50 186 MET A O 1
ATOM 1524 N N . LEU A 1 187 ? 19.573 -5.797 -28.110 1.00 90.69 187 LEU A N 1
ATOM 1525 C CA . LEU A 1 187 ? 20.718 -5.201 -28.809 1.00 90.69 187 LEU A CA 1
ATOM 1526 C C . LEU A 1 187 ? 21.871 -6.206 -28.979 1.00 90.69 187 LEU A C 1
ATOM 1528 O O . LEU A 1 187 ? 22.522 -6.225 -30.024 1.00 90.69 187 LEU A O 1
ATOM 1532 N N . LEU A 1 188 ? 22.113 -7.056 -27.980 1.00 90.56 188 LEU A N 1
ATOM 1533 C CA . LEU A 1 188 ? 23.121 -8.117 -28.046 1.00 90.56 188 LEU A CA 1
ATOM 1534 C C . LEU A 1 188 ? 22.753 -9.200 -29.069 1.00 90.56 188 LEU A C 1
ATOM 1536 O O . LEU A 1 188 ? 23.627 -9.640 -29.810 1.00 90.56 188 LEU A O 1
ATOM 1540 N N . ASP A 1 189 ? 21.474 -9.575 -29.142 1.00 89.75 189 ASP A N 1
ATOM 1541 C CA . ASP A 1 189 ? 20.954 -10.592 -30.066 1.00 89.75 189 ASP A CA 1
ATOM 1542 C C . ASP A 1 189 ? 20.942 -10.120 -31.526 1.00 89.75 189 ASP A C 1
ATOM 1544 O O . ASP A 1 189 ? 20.906 -10.934 -32.453 1.00 89.75 189 ASP A O 1
ATOM 1548 N N . TYR A 1 190 ? 20.983 -8.804 -31.762 1.00 88.00 190 TYR A N 1
ATOM 1549 C CA . TYR A 1 190 ? 21.205 -8.278 -33.103 1.00 88.00 190 TYR A CA 1
ATOM 1550 C C . TYR A 1 190 ? 22.578 -8.774 -33.595 1.00 88.00 190 TYR A C 1
ATOM 1552 O O . TYR A 1 190 ? 23.546 -8.675 -32.842 1.00 88.00 190 TYR A O 1
ATOM 1560 N N . PRO A 1 191 ? 22.728 -9.286 -34.827 1.00 84.69 191 PRO A N 1
ATOM 1561 C CA . PRO A 1 191 ? 24.017 -9.779 -35.304 1.00 84.69 191 PRO A CA 1
ATOM 1562 C C . PRO A 1 191 ? 24.995 -8.632 -35.576 1.00 84.69 191 PRO A C 1
ATOM 1564 O O . PRO A 1 191 ? 24.603 -7.508 -35.900 1.00 84.69 191 PRO A O 1
ATOM 1567 N N . GLU A 1 192 ? 26.294 -8.875 -35.428 1.00 79.75 192 GLU A N 1
ATOM 1568 C CA . GLU A 1 192 ? 27.301 -7.883 -35.802 1.00 79.75 192 GLU A CA 1
ATOM 1569 C C . GLU A 1 192 ? 27.487 -7.859 -37.325 1.00 79.75 192 GLU A C 1
ATOM 1571 O O . GLU A 1 192 ? 27.496 -8.899 -37.985 1.00 79.75 192 GLU A O 1
ATOM 1576 N N . ARG A 1 193 ? 27.577 -6.654 -37.895 1.00 79.94 193 ARG A N 1
ATOM 1577 C CA . ARG A 1 193 ? 27.771 -6.433 -39.328 1.00 79.94 193 ARG A CA 1
ATOM 1578 C C . ARG A 1 193 ? 29.186 -5.925 -39.572 1.00 79.94 193 ARG A C 1
ATOM 1580 O O . ARG A 1 193 ? 29.641 -5.012 -38.888 1.00 79.94 193 ARG A O 1
ATOM 1587 N N . GLU A 1 194 ? 29.841 -6.454 -40.598 1.00 72.56 194 GLU A N 1
ATOM 1588 C CA . GLU A 1 194 ? 31.055 -5.846 -41.140 1.00 72.56 194 GLU A CA 1
ATOM 1589 C C . GLU A 1 194 ? 30.680 -4.597 -41.949 1.00 72.56 194 GLU A C 1
ATOM 1591 O O . GLU A 1 194 ? 30.016 -4.674 -42.988 1.00 72.56 194 GLU A O 1
ATOM 1596 N N . TYR A 1 195 ? 31.062 -3.424 -41.444 1.00 70.44 195 TYR A N 1
ATOM 1597 C CA . TYR A 1 195 ? 30.826 -2.154 -42.126 1.00 70.44 195 TYR A CA 1
ATOM 1598 C C . TYR A 1 195 ? 31.899 -1.931 -43.196 1.00 70.44 195 TYR A C 1
ATOM 1600 O O . TYR A 1 195 ? 33.084 -2.062 -42.885 1.00 70.44 195 TYR A O 1
ATOM 1608 N N . PRO A 1 196 ? 31.528 -1.557 -44.433 1.00 67.56 196 PRO A N 1
ATOM 1609 C CA . PRO A 1 196 ? 32.503 -1.120 -45.424 1.00 67.56 196 PRO A CA 1
ATOM 1610 C C . PRO A 1 196 ? 33.310 0.063 -44.877 1.00 67.56 196 PRO A C 1
ATOM 1612 O O . PRO A 1 196 ? 32.721 1.027 -44.382 1.00 67.56 196 PRO A O 1
ATOM 1615 N N . GLU A 1 197 ? 34.641 -0.003 -44.957 1.00 59.84 197 GLU A N 1
ATOM 1616 C CA . GLU A 1 197 ? 35.488 1.138 -44.604 1.00 59.84 197 GLU A CA 1
ATOM 1617 C C . GLU A 1 197 ? 35.136 2.342 -45.500 1.00 59.84 197 GLU A C 1
ATOM 1619 O O . GLU A 1 197 ? 34.962 2.166 -46.712 1.00 59.84 197 GLU A O 1
ATOM 1624 N N . PRO A 1 198 ? 35.008 3.560 -44.942 1.00 58.91 198 PRO A N 1
ATOM 1625 C CA . PRO A 1 198 ? 34.805 4.755 -45.749 1.00 58.91 198 PRO A CA 1
ATOM 1626 C C . PRO A 1 198 ? 35.997 4.937 -46.695 1.00 58.91 198 PRO A C 1
ATOM 1628 O O . PRO A 1 198 ? 37.137 4.999 -46.237 1.00 58.91 198 PRO A O 1
ATOM 1631 N N . GLU A 1 199 ? 35.754 5.044 -48.004 1.00 50.59 199 GLU A N 1
ATOM 1632 C CA . GLU A 1 199 ? 36.808 5.437 -48.946 1.00 50.59 199 GLU A CA 1
ATOM 1633 C C . GLU A 1 199 ? 37.296 6.847 -48.576 1.00 50.59 199 GLU A C 1
ATOM 1635 O O . GLU A 1 199 ? 36.521 7.804 -48.621 1.00 50.59 199 GLU A O 1
ATOM 1640 N N . ASP A 1 200 ? 38.571 6.973 -48.187 1.00 44.69 200 ASP A N 1
ATOM 1641 C CA . ASP A 1 200 ? 39.195 8.259 -47.868 1.00 44.69 200 ASP A CA 1
ATOM 1642 C C . ASP A 1 200 ? 39.195 9.154 -49.126 1.00 44.69 200 ASP A C 1
ATOM 1644 O O . ASP A 1 200 ? 39.878 8.840 -50.111 1.00 44.69 200 ASP A O 1
ATOM 1648 N N . PRO A 1 201 ? 38.471 10.292 -49.128 1.00 55.78 201 PRO A N 1
ATOM 1649 C CA . PRO A 1 201 ? 38.419 11.200 -50.272 1.00 55.78 201 PRO A CA 1
ATOM 1650 C C . PRO A 1 201 ? 39.779 11.821 -50.630 1.00 55.78 201 PRO A C 1
ATOM 1652 O O . PRO A 1 201 ? 39.900 12.468 -51.676 1.00 55.78 201 PRO A O 1
ATOM 1655 N N . ASN A 1 202 ? 40.791 11.668 -49.768 1.00 52.19 202 ASN A N 1
ATOM 1656 C CA . ASN A 1 202 ? 42.104 12.282 -49.905 1.00 52.19 202 ASN A CA 1
ATOM 1657 C C . ASN A 1 202 ? 43.219 11.309 -50.326 1.00 52.19 202 ASN A C 1
ATOM 1659 O O . ASN A 1 202 ? 44.368 11.745 -50.480 1.00 52.19 202 ASN A O 1
ATOM 1663 N N . ASP A 1 203 ? 42.918 10.029 -50.588 1.00 49.00 203 ASP A N 1
ATOM 1664 C CA . ASP A 1 203 ? 43.918 9.102 -51.125 1.00 49.00 203 ASP A CA 1
ATOM 1665 C C . ASP A 1 203 ? 44.172 9.373 -52.621 1.00 49.00 203 ASP A C 1
ATOM 1667 O O . ASP A 1 203 ? 43.534 8.850 -53.543 1.00 49.00 203 ASP A O 1
ATOM 1671 N N . LYS A 1 204 ? 45.155 10.243 -52.880 1.00 50.78 204 LYS A N 1
ATOM 1672 C CA . LYS A 1 204 ? 45.589 10.663 -54.223 1.00 50.78 204 LYS A CA 1
ATOM 1673 C C . LYS A 1 204 ? 46.102 9.514 -55.106 1.00 50.78 204 LYS A C 1
ATOM 1675 O O . LYS A 1 204 ? 46.384 9.762 -56.277 1.00 50.78 204 LYS A O 1
ATOM 1680 N N . LYS A 1 205 ? 46.206 8.273 -54.610 1.00 49.00 205 LYS A N 1
ATOM 1681 C CA . LYS A 1 205 ? 46.597 7.096 -55.411 1.00 49.00 205 LYS A CA 1
ATOM 1682 C C . LYS A 1 205 ? 45.429 6.324 -56.043 1.00 49.00 205 LYS A C 1
ATOM 1684 O O . LYS A 1 205 ? 45.683 5.426 -56.846 1.00 49.00 205 LYS A O 1
ATOM 1689 N N . ALA A 1 206 ? 44.169 6.678 -55.772 1.00 45.03 206 ALA A N 1
ATOM 1690 C CA . ALA A 1 206 ? 43.009 5.959 -56.318 1.00 45.03 206 ALA A CA 1
ATOM 1691 C C . ALA A 1 206 ? 42.483 6.488 -57.673 1.00 45.03 206 ALA A C 1
ATOM 1693 O O . ALA A 1 206 ? 41.654 5.836 -58.306 1.00 45.03 206 ALA A O 1
ATOM 1694 N N . LYS A 1 207 ? 42.967 7.637 -58.169 1.00 43.44 207 LYS A N 1
ATOM 1695 C CA . LYS A 1 207 ? 42.404 8.292 -59.371 1.00 43.44 207 LYS A CA 1
ATOM 1696 C C . LYS A 1 207 ? 42.798 7.696 -60.733 1.00 43.44 207 LYS A C 1
ATOM 1698 O O . LYS A 1 207 ? 42.250 8.148 -61.731 1.00 43.44 207 LYS A O 1
ATOM 1703 N N . ASP A 1 208 ? 43.661 6.676 -60.793 1.00 41.28 208 ASP A N 1
ATOM 1704 C CA . ASP A 1 208 ? 44.177 6.135 -62.070 1.00 41.28 208 ASP A CA 1
ATOM 1705 C C . ASP A 1 208 ? 43.928 4.634 -62.312 1.00 41.28 208 ASP A C 1
ATOM 1707 O O . ASP A 1 208 ? 44.566 3.996 -63.154 1.00 41.28 208 ASP A O 1
ATOM 1711 N N . LYS A 1 209 ? 42.957 4.028 -61.619 1.00 42.22 209 LYS A N 1
ATOM 1712 C CA . LYS A 1 209 ? 42.479 2.686 -61.983 1.00 42.22 209 LYS A CA 1
ATOM 1713 C C . LYS A 1 209 ? 41.156 2.787 -62.730 1.00 42.22 209 LYS A C 1
ATOM 1715 O O . LYS A 1 209 ? 40.101 2.988 -62.137 1.00 42.22 209 LYS A O 1
ATOM 1720 N N . LYS A 1 210 ? 41.237 2.603 -64.057 1.00 43.25 210 LYS A N 1
ATOM 1721 C CA . LYS A 1 210 ? 40.118 2.226 -64.938 1.00 43.25 210 LYS A CA 1
ATOM 1722 C C . LYS A 1 210 ? 39.125 1.341 -64.179 1.00 43.25 210 LYS A C 1
ATOM 1724 O O . LYS A 1 210 ? 39.524 0.320 -63.620 1.00 43.25 210 LYS A O 1
ATOM 1729 N N . ALA A 1 211 ? 37.851 1.733 -64.213 1.00 39.62 211 ALA A N 1
ATOM 1730 C CA . ALA A 1 211 ? 36.743 1.009 -63.604 1.00 39.62 211 ALA A CA 1
ATOM 1731 C C . ALA A 1 211 ? 36.853 -0.505 -63.886 1.00 39.62 211 ALA A C 1
ATOM 1733 O O . ALA A 1 211 ? 36.811 -0.905 -65.056 1.00 39.62 211 ALA A O 1
ATOM 1734 N N . PRO A 1 212 ? 36.991 -1.362 -62.856 1.00 39.34 212 PRO A N 1
ATOM 1735 C CA . PRO A 1 212 ? 36.911 -2.795 -63.060 1.00 39.34 212 PRO A CA 1
ATOM 1736 C C . PRO A 1 212 ? 35.491 -3.137 -63.537 1.00 39.34 212 PRO A C 1
ATOM 1738 O O . PRO A 1 212 ? 34.521 -2.523 -63.077 1.00 39.34 212 PRO A O 1
ATOM 1741 N N . PRO A 1 213 ? 35.327 -4.112 -64.447 1.00 40.34 213 PRO A N 1
ATOM 1742 C CA . PRO A 1 213 ? 34.010 -4.549 -64.889 1.00 40.34 213 PRO A CA 1
ATOM 1743 C C . PRO A 1 213 ? 33.171 -4.950 -63.673 1.00 40.34 213 PRO A C 1
ATOM 1745 O O . PRO A 1 213 ? 33.674 -5.648 -62.789 1.00 40.34 213 PRO A O 1
ATOM 1748 N N . LYS A 1 214 ? 31.900 -4.515 -63.637 1.00 43.19 214 LYS A N 1
ATOM 1749 C CA . LYS A 1 214 ? 30.900 -4.881 -62.619 1.00 43.19 214 LYS A CA 1
ATOM 1750 C C . LYS A 1 214 ? 30.788 -6.407 -62.527 1.00 43.19 214 LYS A C 1
ATOM 1752 O O . LYS A 1 214 ? 29.926 -7.019 -63.158 1.00 43.19 214 LYS A O 1
ATOM 1757 N N . LYS A 1 215 ? 31.653 -7.040 -61.734 1.00 40.97 215 LYS A N 1
ATOM 1758 C CA . LYS A 1 215 ? 31.443 -8.406 -61.269 1.00 40.97 215 LYS A CA 1
ATOM 1759 C C . LYS A 1 215 ? 30.172 -8.347 -60.437 1.00 40.97 215 LYS A C 1
ATOM 1761 O O . LYS A 1 215 ? 30.108 -7.604 -59.461 1.00 40.97 215 LYS A O 1
ATOM 1766 N N . LYS A 1 216 ? 29.140 -9.076 -60.870 1.00 41.03 216 LYS A N 1
ATOM 1767 C CA . LYS A 1 216 ? 27.937 -9.319 -60.072 1.00 41.03 216 LYS A CA 1
ATOM 1768 C C . LYS A 1 216 ? 28.422 -9.853 -58.724 1.00 41.03 216 LYS A C 1
ATOM 1770 O O . LYS A 1 216 ? 28.854 -11.004 -58.666 1.00 41.03 216 LYS A O 1
ATOM 1775 N N . LYS A 1 217 ? 28.430 -9.016 -57.676 1.00 43.78 217 LYS A N 1
ATOM 1776 C CA . LYS A 1 217 ? 28.609 -9.500 -56.305 1.00 43.78 217 LYS A CA 1
ATOM 1777 C C . LYS A 1 217 ? 27.570 -10.609 -56.147 1.00 43.78 217 LYS A C 1
ATOM 1779 O O . LYS A 1 217 ? 26.391 -10.379 -56.434 1.00 43.78 217 LYS A O 1
ATOM 1784 N N . LYS A 1 218 ? 28.015 -11.832 -55.826 1.00 42.81 218 LYS A N 1
ATOM 1785 C CA . LYS A 1 218 ? 27.101 -12.877 -55.346 1.00 42.81 218 LYS A CA 1
ATOM 1786 C C . LYS A 1 218 ? 26.245 -12.186 -54.290 1.00 42.81 218 LYS A C 1
ATOM 1788 O O . LYS A 1 218 ? 26.818 -11.512 -53.440 1.00 42.81 218 LYS A O 1
ATOM 1793 N N . LYS A 1 219 ? 24.915 -12.248 -54.415 1.00 47.16 219 LYS A N 1
ATOM 1794 C CA . LYS A 1 219 ? 24.030 -11.718 -53.377 1.00 47.16 219 LYS A CA 1
ATOM 1795 C C . LYS A 1 219 ? 24.435 -12.442 -52.100 1.00 47.16 219 LYS A C 1
ATOM 1797 O O . LYS A 1 219 ? 24.208 -13.646 -52.001 1.00 47.16 219 LYS A O 1
ATOM 1802 N N . GLU A 1 220 ? 25.130 -11.739 -51.215 1.00 51.19 220 GLU A N 1
ATOM 1803 C CA . GLU A 1 220 ? 25.338 -12.216 -49.860 1.00 51.19 220 GLU A CA 1
ATOM 1804 C C . GLU A 1 220 ? 23.954 -12.562 -49.300 1.00 51.19 220 GLU A C 1
ATOM 1806 O O . GLU A 1 220 ? 22.971 -11.895 -49.666 1.00 51.19 220 GLU A O 1
ATOM 1811 N N . PRO A 1 221 ? 23.838 -13.647 -48.516 1.00 58.56 221 PRO A N 1
ATOM 1812 C CA . PRO A 1 221 ? 22.591 -13.968 -47.846 1.00 58.56 221 PRO A CA 1
ATOM 1813 C C . PRO A 1 221 ? 22.042 -12.700 -47.178 1.00 58.56 221 PRO A C 1
ATOM 1815 O O . PRO A 1 221 ? 22.838 -11.940 -46.616 1.00 58.56 221 PRO A O 1
ATOM 1818 N N . PRO A 1 222 ? 20.726 -12.430 -47.272 1.00 71.31 222 PRO A N 1
ATOM 1819 C CA . PRO A 1 222 ? 20.117 -11.316 -46.563 1.00 71.31 222 PRO A CA 1
ATOM 1820 C C . PRO A 1 222 ? 20.599 -11.338 -45.118 1.00 71.31 222 PRO A C 1
ATOM 1822 O O . PRO A 1 222 ? 20.564 -12.387 -44.473 1.00 71.31 222 PRO A O 1
ATOM 1825 N N . PHE A 1 223 ? 21.116 -10.204 -44.650 1.00 75.31 223 PHE A N 1
ATOM 1826 C CA . PHE A 1 223 ? 21.574 -10.102 -43.274 1.00 75.31 223 PHE A CA 1
ATOM 1827 C C . PHE A 1 223 ? 20.419 -10.506 -42.346 1.00 75.31 223 PHE A C 1
ATOM 1829 O O . PHE A 1 223 ? 19.301 -10.040 -42.584 1.00 75.31 223 PHE A O 1
ATOM 1836 N N . PRO A 1 224 ? 20.651 -11.378 -41.350 1.00 80.56 224 PRO A N 1
ATOM 1837 C CA . PRO A 1 224 ? 19.596 -11.853 -40.467 1.00 80.56 224 PRO A CA 1
ATOM 1838 C C . PRO A 1 224 ? 19.151 -10.715 -39.543 1.00 80.56 224 PRO A C 1
ATOM 1840 O O . PRO A 1 224 ? 19.655 -10.550 -38.438 1.00 80.56 224 PRO A O 1
ATOM 1843 N N . THR A 1 225 ? 18.235 -9.887 -40.033 1.00 80.94 225 THR A N 1
ATOM 1844 C CA . THR A 1 225 ? 17.662 -8.768 -39.292 1.00 80.94 225 THR A CA 1
ATOM 1845 C C . THR A 1 225 ? 16.507 -9.286 -38.432 1.00 80.94 225 THR A C 1
ATOM 1847 O O . THR A 1 225 ? 15.579 -9.876 -38.986 1.00 80.94 225 THR A O 1
ATOM 1850 N N . PRO A 1 226 ? 16.535 -9.089 -37.103 1.00 86.19 226 PRO A N 1
ATOM 1851 C CA . PRO A 1 226 ? 15.392 -9.388 -36.243 1.00 86.19 226 PRO A CA 1
ATOM 1852 C C . PRO A 1 226 ? 14.144 -8.597 -36.657 1.00 86.19 226 PRO A C 1
ATOM 1854 O O . PRO A 1 226 ? 14.269 -7.456 -37.097 1.00 86.19 226 PRO A O 1
ATOM 1857 N N . GLU A 1 227 ? 12.953 -9.159 -36.435 1.00 85.19 227 GLU A N 1
ATOM 1858 C CA . GLU A 1 227 ? 11.658 -8.557 -36.813 1.00 85.19 227 GLU A CA 1
ATOM 1859 C C . GLU A 1 227 ? 11.473 -7.135 -36.248 1.00 85.19 227 GLU A C 1
ATOM 1861 O O . GLU A 1 227 ? 11.055 -6.219 -36.949 1.00 85.19 227 GLU A O 1
ATOM 1866 N N . TRP A 1 228 ? 11.897 -6.896 -35.002 1.00 87.19 228 TRP A N 1
ATOM 1867 C CA . TRP A 1 228 ? 11.826 -5.567 -34.376 1.00 87.19 228 TRP A CA 1
ATOM 1868 C C . TRP A 1 228 ? 12.745 -4.519 -35.034 1.00 87.19 228 TRP A C 1
ATOM 1870 O O . TRP A 1 228 ? 12.566 -3.320 -34.825 1.00 87.19 228 TRP A O 1
ATOM 1880 N N . ALA A 1 229 ? 13.751 -4.966 -35.790 1.00 86.81 229 ALA A N 1
ATOM 1881 C CA . ALA A 1 229 ? 14.798 -4.146 -36.384 1.00 86.81 229 ALA A CA 1
ATOM 1882 C C . ALA A 1 229 ? 14.661 -4.023 -37.910 1.00 86.81 229 ALA A C 1
ATOM 1884 O O . ALA A 1 229 ? 15.621 -3.609 -38.566 1.00 86.81 229 ALA A O 1
ATOM 1885 N N . GLU A 1 230 ? 13.519 -4.394 -38.497 1.00 85.50 230 GLU A N 1
ATOM 1886 C CA . GLU A 1 230 ? 13.258 -4.208 -39.930 1.00 85.50 230 GLU A CA 1
ATOM 1887 C C . GLU A 1 230 ? 13.235 -2.723 -40.306 1.00 85.50 230 GLU A C 1
ATOM 1889 O O . GLU A 1 230 ? 13.880 -2.311 -41.271 1.00 85.50 230 GLU A O 1
ATOM 1894 N N . GLU A 1 231 ? 12.574 -1.904 -39.488 1.00 87.69 231 GLU A N 1
ATOM 1895 C CA . GLU A 1 231 ? 12.484 -0.459 -39.675 1.00 87.69 231 GLU A CA 1
ATOM 1896 C C . GLU A 1 231 ? 13.621 0.270 -38.949 1.00 87.69 231 GLU A C 1
ATOM 1898 O O . GLU A 1 231 ? 13.878 0.047 -37.761 1.00 87.69 231 GLU A O 1
ATOM 1903 N N . LEU A 1 232 ? 14.293 1.193 -39.645 1.00 86.50 232 LEU A N 1
ATOM 1904 C CA . LEU A 1 232 ? 15.365 1.999 -39.058 1.00 86.50 232 LEU A CA 1
ATOM 1905 C C . LEU A 1 232 ? 14.881 2.830 -37.863 1.00 86.50 232 LEU A C 1
ATOM 1907 O O . LEU A 1 232 ? 15.591 2.925 -36.861 1.00 86.50 232 LEU A O 1
ATOM 1911 N N . ASP A 1 233 ? 13.677 3.396 -37.939 1.00 89.25 233 ASP A N 1
ATOM 1912 C CA . ASP A 1 233 ? 13.116 4.214 -36.861 1.00 89.25 233 ASP A CA 1
ATOM 1913 C C . ASP A 1 233 ? 12.918 3.406 -35.573 1.00 89.25 233 ASP A C 1
ATOM 1915 O O . ASP A 1 233 ? 13.230 3.892 -34.484 1.00 89.25 233 ASP A O 1
ATOM 1919 N N . SER A 1 234 ? 12.511 2.139 -35.690 1.00 90.06 234 SER A N 1
ATOM 1920 C CA . SER A 1 234 ? 12.388 1.217 -34.556 1.00 90.06 234 SER A CA 1
ATOM 1921 C C . SER A 1 234 ? 13.744 0.944 -33.891 1.00 90.06 234 SER A C 1
ATOM 1923 O O . SER A 1 234 ? 13.849 0.954 -32.661 1.00 90.06 234 SER A O 1
ATOM 1925 N N . VAL A 1 235 ? 14.816 0.806 -34.684 1.00 89.06 235 VAL A N 1
ATOM 1926 C CA . VAL A 1 235 ? 16.192 0.671 -34.169 1.00 89.06 235 VAL A CA 1
ATOM 1927 C C . VAL A 1 235 ? 16.652 1.941 -33.456 1.00 89.06 235 VAL A C 1
ATOM 1929 O O . VAL A 1 235 ? 17.167 1.872 -32.339 1.00 89.06 235 VAL A O 1
ATOM 1932 N N . VAL A 1 236 ? 16.434 3.111 -34.062 1.00 91.25 236 VAL A N 1
ATOM 1933 C CA . VAL A 1 236 ? 16.762 4.411 -33.456 1.00 91.25 236 VAL A CA 1
ATOM 1934 C C . VAL A 1 236 ? 16.022 4.591 -32.130 1.00 91.25 236 VAL A C 1
ATOM 1936 O O . VAL A 1 236 ? 16.623 5.026 -31.145 1.00 91.25 236 VAL A O 1
ATOM 1939 N N . GLN A 1 237 ? 14.743 4.216 -32.078 1.00 93.31 237 GLN A N 1
ATOM 1940 C CA . GLN A 1 237 ? 13.928 4.322 -30.876 1.00 93.31 237 GLN A CA 1
ATOM 1941 C C . GLN A 1 237 ? 14.438 3.408 -29.755 1.00 93.31 237 GLN A C 1
ATOM 1943 O O . GLN A 1 237 ? 14.531 3.857 -28.614 1.00 93.31 237 GLN A O 1
ATOM 1948 N N . LYS A 1 238 ? 14.833 2.166 -30.065 1.00 91.88 238 LYS A N 1
ATOM 1949 C CA . LYS A 1 238 ? 15.399 1.227 -29.080 1.00 91.88 238 LYS A CA 1
ATOM 1950 C C . LYS A 1 238 ? 16.752 1.676 -28.533 1.00 91.88 238 LYS A C 1
ATOM 1952 O O . LYS A 1 238 ? 16.996 1.572 -27.333 1.00 91.88 238 LYS A O 1
ATOM 1957 N N . VAL A 1 239 ? 17.608 2.243 -29.381 1.00 91.69 239 VAL A N 1
ATOM 1958 C CA . VAL A 1 239 ? 18.891 2.830 -28.958 1.00 91.69 239 VAL A CA 1
ATOM 1959 C C . VAL A 1 239 ? 18.660 4.033 -28.044 1.00 91.69 239 VAL A C 1
ATOM 1961 O O . VAL A 1 239 ? 19.294 4.139 -26.998 1.00 91.69 239 VAL A O 1
ATOM 1964 N N . LYS A 1 240 ? 17.710 4.907 -28.391 1.00 93.38 240 LYS A N 1
ATOM 1965 C CA . LYS A 1 240 ? 17.345 6.065 -27.567 1.00 93.38 240 LYS A CA 1
ATOM 1966 C C . LYS A 1 240 ? 16.739 5.654 -26.222 1.00 93.38 240 LYS A C 1
ATOM 1968 O O . LYS A 1 240 ? 17.051 6.255 -25.200 1.00 93.38 240 LYS A O 1
ATOM 1973 N N . GLU A 1 241 ? 15.888 4.633 -26.217 1.00 93.56 241 GLU A N 1
ATOM 1974 C CA . GLU A 1 241 ? 15.322 4.040 -25.003 1.00 93.56 241 GLU A CA 1
ATOM 1975 C C . GLU A 1 241 ? 16.428 3.501 -24.085 1.00 93.56 241 GLU A C 1
ATOM 1977 O O . GLU A 1 241 ? 16.437 3.800 -22.892 1.00 93.56 241 GLU A O 1
ATOM 1982 N N . MET A 1 242 ? 17.414 2.797 -24.644 1.00 94.06 242 MET A N 1
ATOM 1983 C CA . MET A 1 242 ? 18.579 2.334 -23.892 1.00 94.06 242 MET A CA 1
ATOM 1984 C C . MET A 1 242 ? 19.427 3.492 -23.340 1.00 94.06 242 MET A C 1
ATOM 1986 O O . MET A 1 242 ? 19.847 3.444 -22.186 1.00 94.06 242 MET A O 1
ATOM 1990 N N . GLU A 1 243 ? 19.653 4.555 -24.121 1.00 92.44 243 GLU A N 1
ATOM 1991 C CA . GLU A 1 243 ? 20.360 5.759 -23.653 1.00 92.44 243 GLU A CA 1
ATOM 1992 C C . GLU A 1 243 ? 19.644 6.415 -22.462 1.00 92.44 243 GLU A C 1
ATOM 1994 O O . GLU A 1 243 ? 20.295 6.818 -21.498 1.00 92.44 243 GLU A O 1
ATOM 1999 N N . GLN A 1 244 ? 18.309 6.483 -22.494 1.00 94.06 244 GLN A N 1
ATOM 2000 C CA . GLN A 1 244 ? 17.507 7.022 -21.391 1.00 94.06 244 GLN A CA 1
ATOM 2001 C C . GLN A 1 244 ? 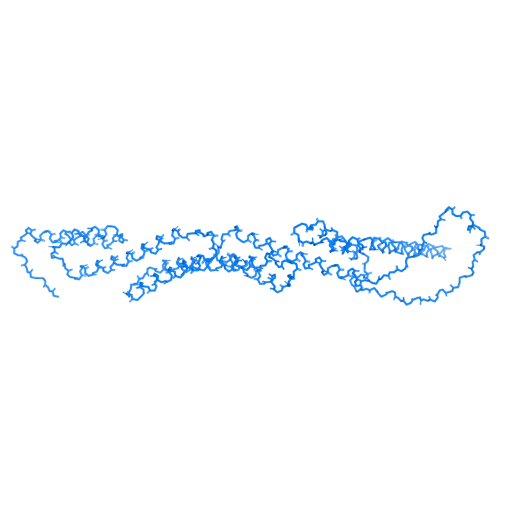17.595 6.149 -20.134 1.00 94.06 244 GLN A C 1
ATOM 2003 O O . GLN A 1 244 ? 17.812 6.674 -19.043 1.00 94.06 244 GLN A O 1
ATOM 2008 N N . LEU A 1 245 ? 17.482 4.826 -20.278 1.00 92.38 245 LEU A N 1
ATOM 2009 C CA . LEU A 1 245 ? 17.595 3.888 -19.155 1.00 92.38 245 LEU A CA 1
ATOM 2010 C C . LEU A 1 245 ? 19.002 3.910 -18.536 1.00 92.38 245 LEU A C 1
ATOM 2012 O O . LEU A 1 245 ? 19.143 3.883 -17.315 1.00 92.38 245 LEU A O 1
ATOM 2016 N N . ALA A 1 246 ? 20.046 4.029 -19.359 1.00 91.06 246 ALA A N 1
ATOM 2017 C CA . ALA A 1 246 ? 21.424 4.161 -18.892 1.00 91.06 246 ALA A CA 1
ATOM 2018 C C . ALA A 1 246 ? 21.687 5.496 -18.177 1.00 91.06 246 ALA A C 1
ATOM 2020 O O . ALA A 1 246 ? 22.480 5.546 -17.234 1.00 91.06 246 ALA A O 1
ATOM 2021 N N . ALA A 1 247 ? 21.023 6.579 -18.595 1.00 93.12 247 ALA A N 1
ATOM 2022 C CA . ALA A 1 247 ? 21.102 7.864 -17.906 1.00 93.12 247 ALA A CA 1
ATOM 2023 C C . ALA A 1 247 ? 20.498 7.792 -16.492 1.00 93.12 247 ALA A C 1
ATOM 2025 O O . ALA A 1 247 ? 21.028 8.416 -15.573 1.00 93.12 247 ALA A O 1
ATOM 2026 N N . ASP A 1 248 ? 19.463 6.969 -16.292 1.00 92.38 248 ASP A N 1
ATOM 2027 C CA . ASP A 1 248 ? 18.795 6.767 -14.999 1.00 92.38 248 ASP A CA 1
ATOM 2028 C C . ASP A 1 248 ? 19.432 5.658 -14.128 1.00 92.38 248 ASP A C 1
ATOM 2030 O O . ASP A 1 248 ? 18.798 5.065 -13.251 1.00 92.38 248 ASP A O 1
ATOM 2034 N N . LYS A 1 249 ? 20.725 5.365 -14.338 1.00 90.56 249 LYS A N 1
ATOM 2035 C CA . LYS A 1 249 ? 21.438 4.245 -13.690 1.00 90.56 249 LYS A CA 1
ATOM 2036 C C . LYS A 1 249 ? 21.351 4.211 -12.164 1.00 90.56 249 LYS A C 1
ATOM 2038 O O . LYS A 1 249 ? 21.301 3.129 -11.584 1.00 90.56 249 LYS A O 1
ATOM 2043 N N . VAL A 1 250 ? 21.355 5.378 -11.515 1.00 87.50 250 VAL A N 1
ATOM 2044 C CA . VAL A 1 250 ? 21.346 5.484 -10.047 1.00 87.50 250 VAL A CA 1
ATOM 2045 C C . VAL A 1 250 ? 19.979 5.094 -9.501 1.00 87.50 250 VAL A C 1
ATOM 2047 O O . VAL A 1 250 ? 19.896 4.351 -8.528 1.00 87.50 250 VAL A O 1
ATOM 2050 N N . ASN A 1 251 ? 18.908 5.558 -10.144 1.00 89.00 251 ASN A N 1
ATOM 2051 C CA . ASN A 1 251 ? 17.549 5.249 -9.731 1.00 89.00 251 ASN A CA 1
ATOM 2052 C C . ASN A 1 251 ? 17.207 3.778 -9.998 1.00 89.00 251 ASN A C 1
ATOM 2054 O O . ASN A 1 251 ? 16.644 3.114 -9.137 1.00 89.00 251 ASN A O 1
ATOM 2058 N N . LEU A 1 252 ? 17.602 3.249 -11.157 1.00 90.19 252 LEU A N 1
ATOM 2059 C CA . LEU A 1 252 ? 17.320 1.867 -11.562 1.00 90.19 252 LEU A CA 1
ATOM 2060 C C . LEU A 1 252 ? 18.268 0.827 -10.943 1.00 90.19 252 LEU A C 1
ATOM 2062 O O . LEU A 1 252 ? 18.122 -0.370 -11.200 1.00 90.19 252 LEU A O 1
ATOM 2066 N N . ASN A 1 253 ? 19.238 1.270 -10.137 1.00 88.19 253 ASN A N 1
ATOM 2067 C CA . ASN A 1 253 ? 20.240 0.425 -9.486 1.00 88.19 253 ASN A CA 1
ATOM 2068 C C . ASN A 1 253 ? 20.998 -0.481 -10.483 1.00 88.19 253 ASN A C 1
ATOM 2070 O O . ASN A 1 253 ? 21.212 -1.676 -10.242 1.00 88.19 253 ASN A O 1
ATOM 2074 N N . LEU A 1 254 ? 21.361 0.091 -11.638 1.00 89.44 254 LEU A N 1
ATOM 2075 C CA . LEU A 1 254 ? 22.137 -0.580 -12.684 1.00 89.44 254 LEU A CA 1
ATOM 2076 C C . LEU A 1 254 ? 23.616 -0.612 -12.282 1.00 89.44 254 LEU A C 1
ATOM 2078 O O . LEU A 1 254 ? 24.171 0.401 -11.855 1.00 89.44 254 LEU A O 1
ATOM 2082 N N . ASP A 1 255 ? 24.258 -1.775 -12.403 1.00 90.94 255 ASP A N 1
ATOM 2083 C CA . ASP A 1 255 ? 25.667 -1.937 -12.037 1.00 90.94 255 ASP A CA 1
ATOM 2084 C C . ASP A 1 255 ? 26.626 -1.451 -13.136 1.00 90.94 255 ASP A C 1
ATOM 2086 O O . ASP A 1 255 ? 26.261 -1.260 -14.296 1.00 90.94 255 ASP A O 1
ATOM 2090 N N . GLU A 1 256 ? 27.884 -1.213 -12.761 1.00 91.56 256 GLU A N 1
ATOM 2091 C CA . GLU A 1 256 ? 28.893 -0.686 -13.686 1.00 91.56 256 GLU A CA 1
ATOM 2092 C C . GLU A 1 256 ? 29.177 -1.642 -14.848 1.00 91.56 256 GLU A C 1
ATOM 2094 O O . GLU A 1 256 ? 29.413 -1.194 -15.970 1.00 91.56 256 GLU A O 1
ATOM 2099 N N . GLN A 1 257 ? 29.093 -2.953 -14.602 1.00 92.81 257 GLN A N 1
ATOM 2100 C CA . GLN A 1 257 ? 29.260 -3.968 -15.636 1.00 92.81 257 GLN A CA 1
ATOM 2101 C C . GLN A 1 257 ? 28.168 -3.850 -16.708 1.00 92.81 257 GLN A C 1
ATOM 2103 O O . GLN A 1 257 ? 28.484 -3.832 -17.899 1.00 92.81 257 GLN A O 1
ATOM 2108 N N . PHE A 1 258 ? 26.904 -3.705 -16.301 1.00 92.94 258 PHE A N 1
ATOM 2109 C CA . PHE A 1 258 ? 25.784 -3.470 -17.207 1.00 92.94 258 PHE A CA 1
ATOM 2110 C C . PHE A 1 258 ? 25.984 -2.186 -18.016 1.00 92.94 258 PHE A C 1
ATOM 2112 O O . PHE A 1 258 ? 25.836 -2.189 -19.235 1.00 92.94 258 PHE A O 1
ATOM 2119 N N . ILE A 1 259 ? 26.389 -1.091 -17.366 1.00 93.94 259 ILE A N 1
ATOM 2120 C CA . ILE A 1 259 ? 26.618 0.191 -18.051 1.00 93.94 259 ILE A CA 1
ATOM 2121 C C . ILE A 1 259 ? 27.766 0.105 -19.061 1.00 93.94 259 ILE A C 1
ATOM 2123 O O . ILE A 1 259 ? 27.672 0.703 -20.135 1.00 93.94 259 ILE A O 1
ATOM 2127 N N . SER A 1 260 ? 28.817 -0.663 -18.765 1.00 93.56 260 SER A N 1
ATOM 2128 C CA . SER A 1 260 ? 29.899 -0.906 -19.723 1.00 93.56 260 SER A CA 1
ATOM 2129 C C . SER A 1 260 ? 29.377 -1.602 -20.980 1.00 93.56 260 SER A C 1
ATOM 2131 O O . SER A 1 260 ? 29.618 -1.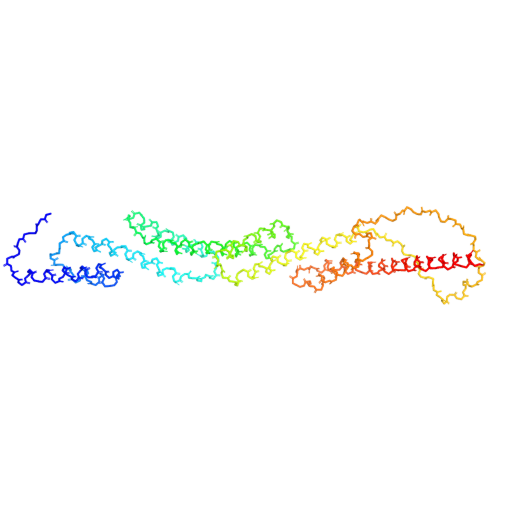127 -22.089 1.00 93.56 260 SER A O 1
ATOM 2133 N N . GLN A 1 261 ? 28.594 -2.673 -20.809 1.00 93.19 261 GLN A N 1
ATOM 2134 C CA . GLN A 1 261 ? 28.003 -3.411 -21.930 1.00 93.19 261 GLN A CA 1
ATOM 2135 C C . GLN A 1 261 ? 27.059 -2.534 -22.753 1.00 93.19 261 GLN A C 1
ATOM 2137 O O . GLN A 1 261 ? 27.109 -2.542 -23.983 1.00 93.19 261 GLN A O 1
ATOM 2142 N N . VAL A 1 262 ? 26.226 -1.732 -22.084 1.00 93.81 262 VAL A N 1
ATOM 2143 C CA . VAL A 1 262 ? 25.342 -0.779 -22.758 1.00 93.81 262 VAL A CA 1
ATOM 2144 C C . VAL A 1 262 ? 26.148 0.222 -23.584 1.00 93.81 262 VAL A C 1
ATOM 2146 O O . VAL A 1 262 ? 25.821 0.443 -24.745 1.00 93.81 262 VAL A O 1
ATOM 2149 N N . SER A 1 263 ? 27.219 0.798 -23.034 1.00 92.44 263 SER A N 1
ATOM 2150 C CA . SER A 1 263 ? 28.068 1.760 -23.750 1.00 92.44 263 SER A CA 1
ATOM 2151 C C . SER A 1 263 ? 28.654 1.172 -25.041 1.00 92.44 263 SER A C 1
ATOM 2153 O O . SER A 1 263 ? 28.579 1.803 -26.100 1.00 92.44 263 SER A O 1
ATOM 2155 N N . GLU A 1 264 ? 29.166 -0.060 -24.983 1.00 93.88 264 GLU A N 1
ATOM 2156 C CA . GLU A 1 264 ? 29.689 -0.783 -26.150 1.00 93.88 264 GLU A CA 1
ATOM 2157 C C . GLU A 1 264 ? 28.605 -1.007 -27.213 1.00 93.88 264 GLU A C 1
ATOM 2159 O O . GLU A 1 264 ? 28.802 -0.689 -28.391 1.00 93.88 264 GLU A O 1
ATOM 2164 N N . GLN A 1 265 ? 27.425 -1.480 -26.797 1.00 92.00 265 GLN A N 1
ATOM 2165 C CA . GLN A 1 265 ? 26.307 -1.694 -27.715 1.00 92.00 265 GLN A CA 1
ATOM 2166 C C . GLN A 1 265 ? 25.807 -0.382 -28.327 1.00 92.00 265 GLN A C 1
ATOM 2168 O O . GLN A 1 265 ? 25.564 -0.319 -29.531 1.00 92.00 265 GLN A O 1
ATOM 2173 N N . LEU A 1 266 ? 25.727 0.703 -27.558 1.00 92.88 266 LEU A N 1
ATOM 2174 C CA . LEU A 1 266 ? 25.338 2.013 -28.079 1.00 92.88 266 LEU A CA 1
ATOM 2175 C C . LEU A 1 266 ? 26.322 2.525 -29.140 1.00 92.88 266 LEU A C 1
ATOM 2177 O O . LEU A 1 266 ? 25.896 3.072 -30.159 1.00 92.88 266 LEU A O 1
ATOM 2181 N N . GLN A 1 267 ? 27.631 2.334 -28.951 1.00 92.00 267 GLN A N 1
ATOM 2182 C CA . GLN A 1 267 ? 28.626 2.687 -29.970 1.00 92.00 267 GLN A CA 1
ATOM 2183 C C . GLN A 1 267 ? 28.474 1.844 -31.238 1.00 92.00 267 GLN A C 1
ATOM 2185 O O . GLN A 1 267 ? 28.526 2.377 -32.351 1.00 92.00 267 GLN A O 1
ATOM 2190 N N . ARG A 1 268 ? 28.252 0.538 -31.080 1.00 92.12 268 ARG A N 1
ATOM 2191 C CA . ARG A 1 268 ? 28.011 -0.383 -32.192 1.00 92.12 268 ARG A CA 1
ATOM 2192 C C . ARG A 1 268 ? 26.767 0.012 -32.991 1.00 92.12 268 ARG A C 1
ATOM 2194 O O . ARG A 1 268 ? 26.836 0.121 -34.214 1.00 92.12 268 ARG A O 1
ATOM 2201 N N . PHE A 1 269 ? 25.654 0.299 -32.323 1.00 91.75 269 PHE A N 1
ATOM 2202 C CA . PHE A 1 269 ? 24.412 0.687 -32.990 1.00 91.75 269 PHE A CA 1
ATOM 2203 C C . PHE A 1 269 ? 24.457 2.091 -33.599 1.00 91.75 269 PHE A C 1
ATOM 2205 O O . PHE A 1 269 ? 23.784 2.334 -34.598 1.00 91.75 269 PHE A O 1
ATOM 2212 N N . LYS A 1 270 ? 25.290 3.007 -33.089 1.00 91.62 270 LYS A N 1
ATOM 2213 C CA . LYS A 1 270 ? 25.560 4.287 -33.769 1.00 91.62 270 LYS A CA 1
ATOM 2214 C C . LYS A 1 270 ? 26.166 4.073 -35.158 1.00 91.62 270 LYS A C 1
ATOM 2216 O O . LYS A 1 270 ? 25.781 4.775 -36.092 1.00 91.62 270 LYS A O 1
ATOM 2221 N N . LYS A 1 271 ? 27.050 3.078 -35.314 1.00 90.00 271 LYS A N 1
ATOM 2222 C CA . LYS A 1 271 ? 27.587 2.676 -36.626 1.00 90.00 271 LYS A CA 1
ATOM 2223 C C . LYS A 1 271 ? 26.505 2.040 -37.506 1.00 90.00 271 LYS A C 1
ATOM 2225 O O . LYS A 1 271 ? 26.379 2.436 -38.661 1.00 90.00 271 LYS A O 1
ATOM 2230 N N . GLU A 1 272 ? 25.681 1.143 -36.955 1.00 88.81 272 GLU A N 1
ATOM 2231 C CA . GLU A 1 272 ? 24.580 0.501 -37.702 1.00 88.81 272 GLU A CA 1
ATOM 2232 C C . GLU A 1 272 ? 23.559 1.519 -38.216 1.00 88.81 272 GLU A C 1
ATOM 2234 O O . GLU A 1 272 ? 23.191 1.497 -39.389 1.00 88.81 272 GLU A O 1
ATOM 2239 N N . ILE A 1 273 ? 23.132 2.452 -37.364 1.00 90.88 273 ILE A N 1
ATOM 2240 C CA . ILE A 1 273 ? 22.186 3.508 -37.736 1.00 90.88 273 ILE A CA 1
ATOM 2241 C C . ILE A 1 273 ? 22.784 4.392 -38.834 1.00 90.88 273 ILE A C 1
ATOM 2243 O O . ILE A 1 273 ? 22.099 4.696 -39.809 1.00 90.88 273 ILE A O 1
ATOM 2247 N N . ALA A 1 274 ? 24.053 4.794 -38.710 1.00 89.62 274 ALA A N 1
ATOM 2248 C CA . ALA A 1 274 ? 24.721 5.594 -39.736 1.00 89.62 274 ALA A CA 1
ATOM 2249 C C . ALA A 1 274 ? 24.793 4.851 -41.082 1.00 89.62 274 ALA A C 1
ATOM 2251 O O . ALA A 1 274 ? 24.485 5.429 -42.124 1.00 89.62 274 ALA A O 1
ATOM 2252 N N . PHE A 1 275 ? 25.129 3.560 -41.054 1.00 87.81 275 PHE A N 1
ATOM 2253 C CA . PHE A 1 275 ? 25.189 2.719 -42.245 1.00 87.81 275 PHE A CA 1
ATOM 2254 C C . PHE A 1 275 ? 23.822 2.561 -42.920 1.00 87.81 275 PHE A C 1
ATOM 2256 O O . PHE A 1 275 ? 23.702 2.767 -44.128 1.00 87.81 275 PHE A O 1
ATOM 2263 N N . ARG A 1 276 ? 22.772 2.253 -42.154 1.00 86.25 276 ARG A N 1
ATOM 2264 C CA . ARG A 1 276 ? 21.408 2.110 -42.685 1.00 86.25 276 ARG A CA 1
ATOM 2265 C C . ARG A 1 276 ? 20.865 3.419 -43.260 1.00 86.25 276 ARG A C 1
ATOM 2267 O O . ARG A 1 276 ? 20.289 3.396 -44.342 1.00 86.25 276 ARG A O 1
ATOM 2274 N N . ARG A 1 277 ? 21.128 4.563 -42.613 1.00 89.25 277 ARG A N 1
ATOM 2275 C CA . ARG A 1 277 ? 20.791 5.892 -43.163 1.00 89.25 277 ARG A CA 1
ATOM 2276 C C . ARG A 1 277 ? 21.455 6.135 -44.514 1.00 89.25 277 ARG A C 1
ATOM 2278 O O . ARG A 1 277 ? 20.802 6.611 -45.437 1.00 89.25 277 ARG A O 1
ATOM 2285 N N . MET A 1 278 ? 22.732 5.774 -44.640 1.00 86.62 278 MET A N 1
ATOM 2286 C CA . MET A 1 278 ? 23.463 5.888 -45.902 1.00 86.62 278 MET A CA 1
ATOM 2287 C C . MET A 1 278 ? 22.854 4.993 -46.992 1.00 86.62 278 MET A C 1
ATOM 2289 O O . MET A 1 278 ? 22.707 5.441 -48.126 1.00 86.62 278 MET A O 1
ATOM 2293 N N . GLN A 1 279 ? 22.446 3.762 -46.660 1.00 84.19 279 GLN A N 1
ATOM 2294 C CA . GLN A 1 279 ? 21.778 2.866 -47.613 1.00 84.19 279 GLN A CA 1
ATOM 2295 C C . GLN A 1 279 ? 20.411 3.389 -48.069 1.00 84.19 279 GLN A C 1
ATOM 2297 O O . GLN A 1 279 ? 20.101 3.334 -49.260 1.00 84.19 279 GLN A O 1
ATOM 2302 N N . GLU A 1 280 ? 19.593 3.899 -47.148 1.00 85.94 280 GLU A N 1
ATOM 2303 C CA . GLU A 1 280 ? 18.295 4.495 -47.480 1.00 85.94 280 GLU A CA 1
ATOM 2304 C C . GLU A 1 280 ? 18.455 5.745 -48.355 1.00 85.94 280 GLU A C 1
ATOM 2306 O O . GLU A 1 280 ? 17.720 5.924 -49.330 1.00 85.94 280 GLU A O 1
ATOM 2311 N N . GLU A 1 281 ? 19.449 6.588 -48.064 1.00 83.69 281 GLU A N 1
ATOM 2312 C CA . GLU A 1 281 ? 19.756 7.770 -48.868 1.00 83.69 281 GLU A CA 1
ATOM 2313 C C . GLU A 1 281 ? 20.285 7.405 -50.262 1.00 83.69 281 GLU A C 1
ATOM 2315 O O . GLU A 1 281 ? 19.833 7.979 -51.258 1.00 83.69 281 GLU A O 1
ATOM 2320 N N . GLU A 1 282 ? 21.173 6.412 -50.369 1.00 82.62 282 GLU A N 1
ATOM 2321 C CA . GLU A 1 282 ? 21.654 5.899 -51.656 1.00 82.62 282 GLU A CA 1
ATOM 2322 C C . GLU A 1 282 ? 20.497 5.324 -52.487 1.00 82.62 282 GLU A C 1
ATOM 2324 O O . GLU A 1 282 ? 20.364 5.635 -53.675 1.00 82.62 282 GLU A O 1
ATOM 2329 N N . ALA A 1 283 ? 19.601 4.552 -51.863 1.00 83.12 283 ALA A N 1
ATOM 2330 C CA . ALA A 1 283 ? 18.412 4.014 -52.516 1.00 83.12 283 ALA A CA 1
ATOM 2331 C C . ALA A 1 283 ? 17.462 5.127 -52.992 1.00 83.12 283 ALA A C 1
ATOM 2333 O O . ALA A 1 283 ? 16.934 5.051 -54.109 1.00 83.12 283 ALA A O 1
ATOM 2334 N N . ARG A 1 284 ? 17.281 6.189 -52.192 1.00 86.81 284 ARG A N 1
ATOM 2335 C CA . ARG A 1 284 ? 16.496 7.376 -52.568 1.00 86.81 284 ARG A CA 1
ATOM 2336 C C . ARG A 1 284 ? 17.101 8.078 -53.783 1.00 86.81 284 ARG A C 1
ATOM 2338 O O . ARG A 1 284 ? 16.392 8.318 -54.760 1.00 86.81 284 ARG A O 1
ATOM 2345 N N . LEU A 1 285 ? 18.407 8.347 -53.765 1.00 81.12 285 LEU A N 1
ATOM 2346 C CA . LEU A 1 285 ? 19.119 8.977 -54.882 1.00 81.12 285 LEU A CA 1
ATOM 2347 C C . LEU A 1 285 ? 19.066 8.113 -56.152 1.00 81.12 285 LEU A C 1
ATOM 2349 O O . LEU A 1 285 ? 18.849 8.627 -57.253 1.00 81.12 285 LEU A O 1
ATOM 2353 N N . GLU A 1 286 ? 19.207 6.790 -56.031 1.00 81.44 286 GLU A N 1
ATOM 2354 C CA . GLU A 1 286 ? 19.099 5.879 -57.173 1.00 81.44 286 GLU A CA 1
ATOM 2355 C C . GLU A 1 286 ? 17.672 5.858 -57.752 1.00 81.44 286 GLU A C 1
ATOM 2357 O O . GLU A 1 286 ? 17.494 5.831 -58.977 1.00 81.44 286 GLU A O 1
ATOM 2362 N N . ALA A 1 287 ? 16.647 5.904 -56.896 1.00 83.94 287 ALA A N 1
ATOM 2363 C CA . ALA A 1 287 ? 15.249 5.994 -57.304 1.00 83.94 287 ALA A CA 1
ATOM 2364 C C . ALA A 1 287 ? 14.951 7.318 -58.027 1.00 83.94 287 ALA A C 1
ATOM 2366 O O . ALA A 1 287 ? 14.325 7.302 -59.093 1.00 83.94 287 ALA A O 1
ATOM 2367 N N . GLU A 1 288 ? 15.459 8.444 -57.522 1.00 84.81 288 GLU A N 1
ATOM 2368 C CA . GLU A 1 288 ? 15.355 9.755 -58.170 1.00 84.81 288 GLU A CA 1
ATOM 2369 C C . GLU A 1 288 ? 16.066 9.779 -59.529 1.00 84.81 288 GLU A C 1
ATOM 2371 O O . GLU A 1 288 ? 15.477 10.193 -60.532 1.00 84.81 288 GLU A O 1
ATOM 2376 N N . LEU A 1 289 ? 17.289 9.243 -59.619 1.00 82.00 289 LEU A N 1
ATOM 2377 C CA . LEU A 1 289 ? 18.026 9.114 -60.880 1.00 82.00 289 LEU A CA 1
ATOM 2378 C C . LEU A 1 289 ? 17.295 8.216 -61.886 1.00 82.00 289 LEU A C 1
ATOM 2380 O O . LEU A 1 289 ? 17.251 8.525 -63.082 1.00 82.00 289 LEU A O 1
ATOM 2384 N N . LYS A 1 290 ? 16.695 7.107 -61.435 1.00 83.00 290 LYS A N 1
ATOM 2385 C CA . LYS A 1 290 ? 15.852 6.239 -62.276 1.00 83.00 290 LYS A CA 1
ATOM 2386 C C . LYS A 1 290 ? 14.593 6.973 -62.741 1.00 83.00 290 LYS A C 1
ATOM 2388 O O . LYS A 1 290 ? 14.222 6.842 -63.910 1.00 83.00 290 LYS A O 1
ATOM 2393 N N . ALA A 1 291 ? 13.954 7.758 -61.877 1.00 82.94 291 ALA A N 1
ATOM 2394 C CA . ALA A 1 291 ? 12.784 8.561 -62.222 1.00 82.94 291 ALA A CA 1
ATOM 2395 C C . ALA A 1 291 ? 13.126 9.660 -63.242 1.00 82.94 291 ALA A C 1
ATOM 2397 O O . ALA A 1 291 ? 12.415 9.814 -64.237 1.00 82.94 291 ALA A O 1
ATOM 2398 N N . LEU A 1 292 ? 14.250 10.361 -63.066 1.00 78.31 292 LEU A N 1
ATOM 2399 C CA . LEU A 1 292 ? 14.762 11.359 -64.010 1.00 78.31 292 LEU A CA 1
ATOM 2400 C C . LEU A 1 292 ? 15.092 10.732 -65.369 1.00 78.31 292 LEU A C 1
ATOM 2402 O O . LEU A 1 292 ? 14.625 11.218 -66.397 1.00 78.31 292 LEU A O 1
ATOM 2406 N N . LYS A 1 293 ? 15.795 9.593 -65.395 1.00 78.44 293 LYS A N 1
ATOM 2407 C CA . LYS A 1 293 ? 16.082 8.854 -66.639 1.00 78.44 293 LYS A CA 1
ATOM 2408 C C . LYS A 1 293 ? 14.809 8.386 -67.354 1.00 78.44 293 LYS A C 1
ATOM 2410 O O . LYS A 1 293 ? 14.762 8.408 -68.583 1.00 78.44 293 LYS A O 1
ATOM 2415 N N . LYS A 1 294 ? 13.764 7.990 -66.616 1.00 76.44 294 LYS A N 1
ATOM 2416 C CA . LYS A 1 294 ? 12.445 7.656 -67.190 1.00 76.44 294 LYS A CA 1
ATOM 2417 C C . LYS A 1 294 ? 11.722 8.885 -67.755 1.00 76.44 294 LYS A C 1
ATOM 2419 O O . LYS A 1 294 ? 11.056 8.753 -68.776 1.00 76.44 294 LYS A O 1
ATOM 2424 N N . LYS A 1 295 ? 11.857 10.061 -67.129 1.00 73.00 295 LYS A N 1
ATOM 2425 C CA . LYS A 1 295 ? 11.290 11.327 -67.632 1.00 73.00 295 LYS A CA 1
ATOM 2426 C C . LYS A 1 295 ? 11.996 11.811 -68.902 1.00 73.00 295 LYS A C 1
ATOM 2428 O O . LYS A 1 295 ? 11.322 12.246 -69.825 1.00 73.00 295 LYS A O 1
ATOM 2433 N N . VAL A 1 296 ? 13.321 11.670 -68.979 1.00 68.94 296 VAL A N 1
ATOM 2434 C CA . VAL A 1 296 ? 14.111 12.038 -70.170 1.00 68.94 296 VAL A CA 1
ATOM 2435 C C . VAL A 1 296 ? 13.801 11.131 -71.366 1.00 68.94 296 VAL A C 1
ATOM 2437 O O . VAL A 1 296 ? 13.750 11.620 -72.480 1.00 68.94 296 VAL A O 1
ATOM 2440 N N . LYS A 1 297 ? 13.519 9.837 -71.154 1.00 59.56 297 LYS A N 1
ATOM 2441 C CA . LYS A 1 297 ? 13.124 8.901 -72.230 1.00 59.56 297 LYS A CA 1
ATOM 2442 C C . LYS A 1 297 ? 11.682 9.061 -72.745 1.00 59.56 297 LYS A C 1
ATOM 2444 O O . LYS A 1 297 ? 11.311 8.364 -73.682 1.00 59.56 297 LYS A O 1
ATOM 2449 N N . LYS A 1 298 ? 10.853 9.884 -72.093 1.00 55.97 298 LYS A N 1
ATOM 2450 C CA . LYS A 1 298 ? 9.456 10.158 -72.490 1.00 55.97 298 LYS A CA 1
ATOM 2451 C C . LYS A 1 298 ? 9.286 11.490 -73.239 1.00 55.97 298 LYS A C 1
ATOM 2453 O O . LYS A 1 298 ? 8.161 11.808 -73.613 1.00 55.97 298 LYS A O 1
ATOM 2458 N N . LYS A 1 299 ? 10.364 12.257 -73.412 1.00 45.97 299 LYS A N 1
ATOM 2459 C CA . LYS A 1 299 ? 10.456 13.377 -74.356 1.00 45.97 299 LYS A CA 1
ATOM 2460 C C . LYS A 1 299 ? 11.169 12.899 -75.611 1.00 45.97 299 LYS A C 1
ATOM 2462 O O . LYS A 1 299 ? 10.834 13.444 -76.678 1.00 45.97 299 LYS A O 1
#

Radius of gyration: 40.82 Å; chains: 1; bounding box: 90×28×130 Å

Secondary structure (DSSP, 8-state):
-PPPPPS-HHHHHHHHHHHHHHHHHHHHT-HHHHHHHHHHTTTS---HHHHHHHHHHHHHHHHHHHHHHHHHHTS--S-HHHHHHHHHHHHHHHHHHHHTT----HHHHHHHHHHHHHHHHHHHHHHHHHHHHTTGGG--HHHHHHHHHHHHHHHHTT--HHHHHHHHHHHHHHHHHHHHHHHHHHHHHSPP--PPPPP-TT-TTSTT-----------PPPP---GGGSSHHHHHHHHHHHHHHHHTTTTTT--HHHHHHHHHHHHHHHHHHHHHHHHHHHHHHHHHHHHHHHHHTT-